Protein AF-A0A875RQ80-F1 (afdb_monomer)

pLDDT: mean 71.23, std 20.68, range [30.17, 95.62]

Foldseek 3Di:
DDDPPPDDDPPPPDPPPDDPLNVLVVVLVVLVVVLVVLVVLLVVLLVLLVVLLVVVQVVVVDPPDRPDPVLDPPDFADDQWDWDCPPATDIDGPADDDDPPVVVVVVVVPDDDDDDDDDDDDDDDDDDDDPPPDDDDDDDDDDPVPPPPPHYHDDSQCSVPPDDDDPSNVSSVVSNVVSVRSVRVSVVSVVVSVVSVVVSVVVVVD

Mean predicted aligned error: 16.93 Å

Sequence (206 aa):
MSIDCGDILPEFVGDITLTDKDKKSIDLLELLDKYHRKYEDICNNIKRTILSIKRADYVSGNINMKFGKDFWDLRPSLASKTISFDEGFKLNNLTPKRLSQKERIEKTSGSHNIAKQDRSDFQGSITNVTNRKRKPTIQDEIHDENKATELFVRDPLKMFSGGFVSSEIREAKKSMDLALREIVELCTERQILLRIVKQLEDRIIA

Solvent-accessible surface area (backbone atoms only — not comparable to full-atom values): 13268 Å² total; per-residue (Å²): 138,82,82,79,90,75,79,78,74,79,79,82,80,65,83,81,74,74,48,76,66,52,52,52,50,49,53,50,51,54,51,48,52,52,49,52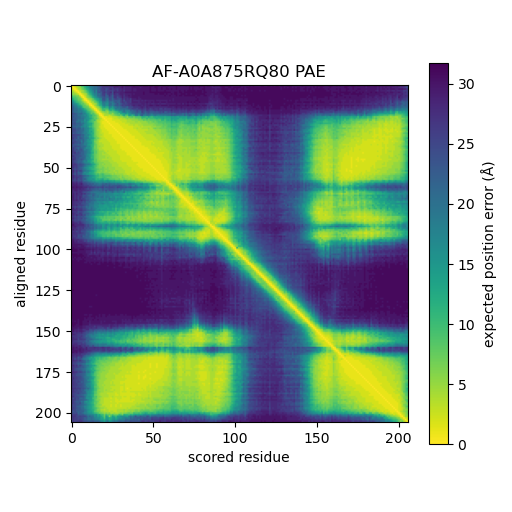,54,52,51,51,52,33,53,50,26,47,51,49,19,53,51,26,45,53,50,39,37,62,72,64,69,41,91,90,61,54,90,49,80,88,58,58,71,83,67,88,55,42,67,41,57,49,75,47,67,91,89,50,65,41,83,43,75,59,40,79,74,79,75,52,76,70,63,55,51,66,71,61,71,78,74,85,86,86,84,90,85,86,87,80,92,82,88,80,80,93,73,95,75,83,84,76,78,78,77,81,78,90,72,87,74,80,79,68,89,79,64,81,74,82,67,50,56,50,57,76,80,60,54,59,71,90,59,86,79,51,71,35,50,54,48,18,50,51,30,41,57,49,25,56,51,49,51,38,51,48,55,47,51,50,55,52,51,54,51,53,52,49,61,53,54,66,64,71,82,108

Secondary structure (DSSP, 8-state):
-------------------HHHHHHHHHHHHHHHHHHHHHHHHHHHHHHHHHHHHHHHHT--TT--SSGGG---S--B-SEEEE-BTB-EEEE-SPP---HHHHHHHHTT-----------------------PPPP-------TTS---PPB--GGGGGTTS---HHHHHHHHHHHHHHHHHHHHHHHHHHHHHHHHHHHTTT--

Structure (mmCIF, N/CA/C/O backbone):
data_AF-A0A875RQ80-F1
#
_entry.id   AF-A0A875RQ80-F1
#
loop_
_atom_site.group_PDB
_atom_site.id
_atom_site.type_symbol
_atom_site.label_atom_id
_atom_site.label_alt_id
_atom_site.label_comp_id
_atom_site.label_asym_id
_atom_site.label_entity_id
_atom_site.label_seq_id
_atom_site.pdbx_PDB_ins_code
_atom_site.Cartn_x
_atom_site.Cartn_y
_atom_site.Cartn_z
_atom_site.occupancy
_atom_site.B_iso_or_equiv
_atom_site.auth_seq_id
_atom_site.auth_comp_id
_atom_site.auth_asym_id
_atom_site.auth_atom_id
_atom_site.pdbx_PDB_model_num
ATOM 1 N N . MET A 1 1 ? 1.496 43.102 64.169 1.00 41.53 1 MET A N 1
ATOM 2 C CA . MET A 1 1 ? 0.456 42.412 63.382 1.00 41.53 1 MET A CA 1
ATOM 3 C C . MET A 1 1 ? 1.180 41.473 62.441 1.00 41.53 1 MET A C 1
ATOM 5 O O . MET A 1 1 ? 1.654 41.915 61.405 1.00 41.53 1 MET A O 1
ATOM 9 N N . SER A 1 2 ? 1.375 40.231 62.875 1.00 42.38 2 SER A N 1
ATOM 10 C CA . SER A 1 2 ? 1.955 39.176 62.046 1.00 42.38 2 SER A CA 1
ATOM 11 C C . SER A 1 2 ? 0.790 38.370 61.501 1.00 42.38 2 SER A C 1
ATOM 13 O O . SER A 1 2 ? -0.017 37.873 62.283 1.00 42.38 2 SER A O 1
ATOM 15 N N . ILE A 1 3 ? 0.653 38.339 60.181 1.00 47.75 3 ILE A N 1
ATOM 16 C CA . ILE A 1 3 ? -0.324 37.490 59.508 1.00 47.75 3 ILE A CA 1
ATOM 17 C C . ILE A 1 3 ? 0.353 36.131 59.367 1.00 47.75 3 ILE A C 1
ATOM 19 O O . ILE A 1 3 ? 1.343 36.004 58.648 1.00 47.75 3 ILE A O 1
ATOM 23 N N . ASP A 1 4 ? -0.145 35.160 60.125 1.00 47.72 4 ASP A N 1
ATOM 24 C CA . ASP A 1 4 ? 0.207 33.753 59.989 1.00 47.72 4 ASP A CA 1
ATOM 25 C C . ASP A 1 4 ? -0.313 33.274 58.626 1.00 47.72 4 ASP A C 1
ATOM 27 O O . ASP A 1 4 ? -1.518 33.124 58.424 1.00 47.72 4 ASP A O 1
ATOM 31 N N . CYS A 1 5 ? 0.588 33.073 57.662 1.00 52.69 5 CYS A N 1
ATOM 32 C CA . CYS A 1 5 ? 0.289 32.366 56.415 1.00 52.69 5 CYS A CA 1
ATOM 33 C C . CYS A 1 5 ? 0.254 30.861 56.708 1.00 52.69 5 CYS A C 1
ATOM 35 O O . CYS A 1 5 ? 1.164 30.120 56.342 1.00 52.69 5 CYS A O 1
ATOM 37 N N . GLY A 1 6 ? -0.777 30.443 57.435 1.00 52.66 6 GLY A N 1
ATOM 38 C CA . GLY A 1 6 ? -1.006 29.070 57.866 1.00 52.66 6 GLY A CA 1
ATOM 39 C C . GLY A 1 6 ? -2.191 28.406 57.172 1.00 52.66 6 GLY A C 1
ATOM 40 O O . GLY A 1 6 ? -2.808 27.548 57.783 1.00 52.66 6 GLY A O 1
ATOM 41 N N . ASP A 1 7 ? -2.523 28.775 55.932 1.00 54.00 7 ASP A N 1
ATOM 42 C CA . ASP A 1 7 ? -3.613 28.134 55.186 1.00 54.00 7 ASP A CA 1
ATOM 43 C C . ASP A 1 7 ? -3.063 27.196 54.109 1.00 54.00 7 ASP A C 1
ATOM 45 O O . ASP A 1 7 ? -2.856 27.525 52.942 1.00 54.00 7 ASP A O 1
ATOM 49 N N . ILE A 1 8 ? -2.773 26.002 54.617 1.00 54.62 8 ILE A N 1
ATOM 50 C CA . ILE A 1 8 ? -2.891 24.673 54.019 1.00 54.62 8 ILE A CA 1
ATOM 51 C C . ILE A 1 8 ? -3.636 24.708 52.671 1.00 54.62 8 ILE A C 1
ATOM 53 O O . ILE A 1 8 ? -4.866 24.737 52.622 1.00 54.62 8 ILE A O 1
ATOM 57 N N . LEU A 1 9 ? -2.896 24.627 51.561 1.00 57.00 9 LEU A N 1
ATOM 58 C CA . LEU A 1 9 ? -3.468 24.062 50.342 1.00 57.00 9 LEU A CA 1
ATOM 59 C C . LEU A 1 9 ? -3.762 22.591 50.655 1.00 57.00 9 LEU A C 1
ATOM 61 O O . LEU A 1 9 ? -2.827 21.877 51.027 1.00 57.00 9 LEU A O 1
ATOM 65 N N . PRO A 1 10 ? -5.010 22.107 50.542 1.00 56.09 10 PRO A N 1
ATOM 66 C CA . PRO A 1 10 ? -5.233 20.677 50.583 1.00 56.09 10 PRO A CA 1
ATOM 67 C C . PRO A 1 10 ? -4.503 20.089 49.376 1.00 56.09 10 PRO A C 1
ATOM 69 O O . PRO A 1 10 ? -4.876 20.344 48.228 1.00 56.09 10 PRO A O 1
ATOM 72 N N . GLU A 1 11 ? -3.430 19.340 49.630 1.00 56.94 11 GLU A N 1
ATOM 73 C CA . GLU A 1 11 ? -2.864 18.435 48.641 1.00 56.94 11 GLU A CA 1
ATOM 74 C C . GLU A 1 11 ? -4.009 17.525 48.203 1.00 56.94 11 GLU A C 1
ATOM 76 O O . GLU A 1 11 ? -4.488 16.681 48.961 1.00 56.94 11 GLU A O 1
ATOM 81 N N . PHE A 1 12 ? -4.518 17.758 46.995 1.00 51.28 12 PHE A N 1
ATOM 82 C CA . PHE A 1 12 ? -5.513 16.899 46.380 1.00 51.28 12 PHE A CA 1
ATOM 83 C C . PHE A 1 12 ? -4.812 15.594 45.990 1.00 51.28 12 PHE A C 1
ATOM 85 O O . PHE A 1 12 ? -4.498 15.353 44.829 1.00 51.28 12 PHE A O 1
ATOM 92 N N . VAL A 1 13 ? -4.530 14.756 46.987 1.00 50.88 13 VAL A N 1
ATOM 93 C CA . VAL A 1 13 ? -4.113 13.362 46.820 1.00 50.88 13 VAL A CA 1
ATOM 94 C C . VAL A 1 13 ? -5.385 12.528 46.685 1.00 50.88 13 VAL A C 1
ATOM 96 O O . VAL A 1 13 ? -5.717 11.685 47.512 1.00 50.88 13 VAL A O 1
ATOM 99 N N . GLY A 1 14 ? -6.178 12.851 45.666 1.00 51.56 14 GLY A N 1
ATOM 100 C CA . GLY A 1 14 ? -7.224 11.960 45.201 1.00 51.56 14 GLY A CA 1
ATOM 101 C C . GLY A 1 14 ? -6.574 10.965 44.257 1.00 51.56 14 GLY A C 1
ATOM 102 O O . GLY A 1 14 ? -6.116 11.368 43.190 1.00 51.56 14 GLY A O 1
ATOM 103 N N . ASP A 1 15 ? -6.531 9.685 44.627 1.00 53.34 15 ASP A N 1
ATOM 104 C CA . ASP A 1 15 ? -6.262 8.617 43.665 1.00 53.34 15 ASP A CA 1
ATOM 105 C C . ASP A 1 15 ? -7.339 8.700 42.577 1.00 53.34 15 ASP A C 1
ATOM 107 O O . ASP A 1 15 ? -8.491 8.299 42.772 1.00 53.34 15 ASP A O 1
ATOM 111 N N . ILE A 1 16 ? -6.981 9.286 41.431 1.00 64.75 16 ILE A N 1
ATOM 112 C CA . ILE A 1 16 ? -7.843 9.352 40.254 1.00 64.75 16 ILE A CA 1
ATOM 113 C C . ILE A 1 16 ? -7.946 7.923 39.727 1.00 64.75 16 ILE A C 1
ATOM 115 O O . ILE A 1 16 ? -7.145 7.464 38.912 1.00 64.75 16 ILE A O 1
ATOM 119 N N . THR A 1 17 ? -8.922 7.180 40.235 1.00 72.94 17 THR A N 1
ATOM 120 C CA . THR A 1 17 ? -9.246 5.859 39.712 1.00 72.94 17 THR A CA 1
ATOM 121 C C . THR A 1 17 ? -9.928 6.055 38.366 1.00 72.94 17 THR A C 1
ATOM 123 O O . THR A 1 17 ? -11.092 6.435 38.285 1.00 72.94 17 THR A O 1
ATOM 126 N N . LEU A 1 18 ? -9.170 5.854 37.283 1.00 74.19 18 LEU A N 1
ATOM 127 C CA . LEU A 1 18 ? -9.722 5.959 35.937 1.00 74.19 18 LEU A CA 1
ATOM 128 C C . LEU A 1 18 ? -10.877 4.976 35.763 1.00 74.19 18 LEU A C 1
ATOM 130 O O . LEU A 1 18 ? -10.707 3.759 35.922 1.00 74.19 18 LEU A O 1
ATOM 134 N N . THR A 1 19 ? -12.019 5.513 35.344 1.00 83.19 19 THR A N 1
ATOM 135 C CA . THR A 1 19 ? -13.166 4.717 34.926 1.00 83.19 19 THR A CA 1
ATOM 136 C C . THR A 1 19 ? -12.771 3.894 33.700 1.00 83.19 19 THR A C 1
ATOM 138 O O . THR A 1 19 ? -11.953 4.315 32.881 1.00 83.19 19 THR A O 1
ATOM 141 N N . ASP A 1 20 ? -13.397 2.738 33.489 1.00 82.69 20 ASP A N 1
ATOM 142 C CA . ASP A 1 20 ? -13.174 1.945 32.271 1.00 82.69 20 ASP A CA 1
ATOM 143 C C . ASP A 1 20 ? -13.466 2.729 30.974 1.00 82.69 20 ASP A C 1
ATOM 145 O O . ASP A 1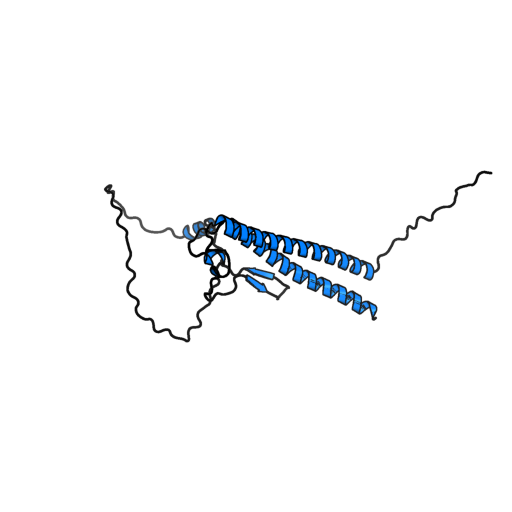 20 ? -12.900 2.421 29.924 1.00 82.69 20 ASP A O 1
ATOM 149 N N . LYS A 1 21 ? -14.326 3.760 31.032 1.00 80.50 21 LYS A N 1
ATOM 150 C CA . LYS A 1 21 ? -14.564 4.696 29.918 1.00 80.50 21 LYS A CA 1
ATOM 151 C C . LYS A 1 21 ? -13.337 5.562 29.633 1.00 80.50 21 LYS A C 1
ATOM 153 O O . LYS A 1 21 ? -12.979 5.732 28.469 1.00 80.50 21 LYS A O 1
ATOM 158 N N . ASP A 1 22 ? -12.677 6.050 30.676 1.00 84.25 22 ASP A N 1
ATOM 159 C CA . ASP A 1 22 ? -11.497 6.904 30.560 1.00 84.25 22 ASP A CA 1
ATOM 160 C C . ASP A 1 22 ? -10.330 6.107 29.970 1.00 84.25 22 ASP A C 1
ATOM 162 O O . ASP A 1 22 ? -9.694 6.561 29.023 1.00 84.25 22 ASP A O 1
ATOM 166 N N . LYS A 1 23 ? -10.135 4.859 30.420 1.00 86.88 23 LYS A N 1
ATOM 167 C CA . LYS A 1 23 ? -9.116 3.947 29.865 1.00 86.88 23 LYS A CA 1
ATOM 168 C C . LYS A 1 23 ? -9.316 3.689 28.372 1.00 86.88 23 LYS A C 1
ATOM 170 O O . LYS A 1 23 ? -8.396 3.879 27.590 1.00 86.88 23 LYS A O 1
ATOM 175 N N . LYS A 1 24 ? -10.539 3.346 27.953 1.00 84.94 24 LYS A N 1
ATOM 176 C CA . LYS A 1 24 ? -10.848 3.127 26.528 1.00 84.94 24 LYS A CA 1
ATOM 177 C C . LYS A 1 24 ? -10.726 4.394 25.686 1.00 84.94 24 LYS A C 1
ATOM 179 O O . LYS A 1 24 ? -10.426 4.306 24.499 1.00 84.94 24 LYS A O 1
ATOM 184 N N . SER A 1 25 ? -10.993 5.554 26.279 1.00 87.75 25 SER A N 1
ATOM 185 C CA . SER A 1 25 ? -10.833 6.842 25.603 1.00 87.75 25 SER A CA 1
ATOM 186 C C . SER A 1 25 ? -9.354 7.169 25.403 1.00 87.75 25 SER A C 1
ATOM 188 O O . SER A 1 25 ? -8.979 7.635 24.332 1.00 87.75 25 SER A O 1
ATOM 190 N N . ILE A 1 26 ? -8.503 6.852 26.384 1.00 89.12 26 ILE A N 1
ATOM 191 C CA . ILE A 1 26 ? -7.045 6.936 26.243 1.00 89.12 26 ILE A CA 1
ATOM 192 C C . ILE A 1 26 ? -6.561 5.966 25.162 1.00 89.12 26 ILE A C 1
ATOM 194 O O . ILE A 1 26 ? -5.907 6.411 24.223 1.00 89.12 26 ILE A O 1
ATOM 198 N N . ASP A 1 27 ? -6.969 4.694 25.212 1.00 88.38 27 ASP A N 1
ATOM 199 C CA . ASP A 1 27 ? -6.607 3.693 24.195 1.00 88.38 27 ASP A CA 1
ATOM 200 C C . ASP A 1 27 ? -7.015 4.146 22.782 1.00 88.38 27 ASP A C 1
ATOM 202 O O . ASP A 1 27 ? -6.282 3.954 21.810 1.00 88.38 27 ASP A O 1
ATOM 206 N N . LEU A 1 28 ? -8.193 4.770 22.653 1.00 91.19 28 LEU A N 1
ATOM 207 C CA . LEU A 1 28 ? -8.679 5.331 21.395 1.00 91.19 28 LEU A CA 1
ATOM 208 C C . LEU A 1 28 ? -7.775 6.464 20.895 1.00 91.19 28 LEU A C 1
ATOM 210 O O . LEU A 1 28 ? -7.425 6.480 19.715 1.00 91.19 28 LEU A O 1
ATOM 214 N N . LEU A 1 29 ? -7.413 7.404 21.771 1.00 92.56 29 LEU A N 1
ATOM 215 C CA . LEU A 1 29 ? -6.561 8.545 21.430 1.00 92.56 29 LEU A CA 1
ATOM 216 C C . LEU A 1 29 ? -5.147 8.097 21.045 1.00 92.56 29 LEU A C 1
ATOM 218 O O . LEU A 1 29 ? -4.610 8.567 20.042 1.00 92.56 29 LEU A O 1
ATOM 222 N N . GLU A 1 30 ? -4.569 7.150 21.783 1.00 92.75 30 GLU A N 1
ATOM 223 C CA . GLU A 1 30 ? -3.261 6.570 21.467 1.00 92.75 30 GLU A CA 1
ATOM 224 C C . GLU A 1 30 ? -3.276 5.846 20.117 1.00 92.75 30 GLU A C 1
ATOM 226 O O . GLU A 1 30 ? -2.375 6.020 19.288 1.00 92.75 30 GLU A O 1
ATOM 231 N N . LEU A 1 31 ? -4.324 5.058 19.857 1.00 91.88 31 LEU A N 1
ATOM 232 C CA . LEU A 1 31 ? -4.473 4.350 18.591 1.00 91.88 31 LEU A CA 1
ATOM 233 C C . LEU A 1 31 ? -4.702 5.320 17.420 1.00 91.88 31 LEU A C 1
ATOM 235 O O . LEU A 1 31 ? -4.224 5.057 16.315 1.00 91.88 31 LEU A O 1
ATOM 239 N N . LEU A 1 32 ? -5.383 6.445 17.650 1.00 94.12 32 LEU A N 1
ATOM 240 C CA . LEU A 1 32 ? -5.600 7.492 16.650 1.00 94.12 32 LEU A CA 1
ATOM 241 C C . LEU A 1 32 ? -4.300 8.228 16.296 1.00 94.12 32 LEU A C 1
ATOM 243 O O . LEU A 1 32 ? -4.020 8.431 15.114 1.00 94.12 32 LEU A O 1
ATOM 247 N N . ASP A 1 33 ? -3.482 8.582 17.290 1.00 94.12 33 A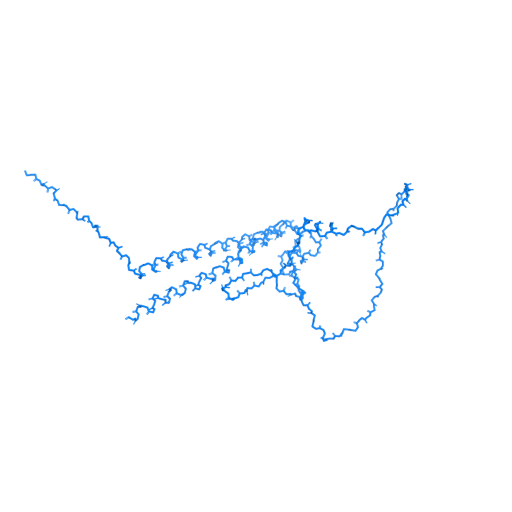SP A N 1
ATOM 248 C CA . ASP A 1 33 ? -2.164 9.184 17.050 1.00 94.12 33 ASP A CA 1
ATOM 249 C C . ASP A 1 33 ? -1.270 8.220 16.255 1.00 94.12 33 ASP A C 1
ATOM 251 O O . ASP A 1 33 ? -0.712 8.572 15.212 1.00 94.12 33 ASP A O 1
ATOM 255 N N . LYS A 1 34 ? -1.223 6.947 16.666 1.00 92.44 34 LYS A N 1
ATOM 256 C CA . LYS A 1 34 ? -0.491 5.904 15.935 1.00 92.44 34 LYS A CA 1
ATOM 257 C C . LYS A 1 34 ? -0.973 5.762 14.486 1.00 92.44 34 LYS A C 1
ATOM 259 O O . LYS A 1 34 ? -0.147 5.665 13.576 1.00 92.44 34 LYS A O 1
ATOM 264 N N . TYR A 1 35 ? -2.288 5.781 14.269 1.00 94.06 35 TYR A N 1
ATOM 265 C CA . TYR A 1 35 ? -2.898 5.724 12.942 1.00 94.06 35 TYR A CA 1
ATOM 266 C C . TYR A 1 35 ? -2.460 6.908 12.068 1.00 94.06 35 TYR A C 1
ATOM 268 O O . TYR A 1 35 ? -2.078 6.717 10.911 1.00 94.06 35 TYR A O 1
ATOM 276 N N . HIS A 1 36 ? -2.463 8.127 12.614 1.00 94.12 36 HIS A N 1
ATOM 277 C CA . HIS A 1 36 ? -2.034 9.318 11.884 1.00 94.12 36 HIS A CA 1
ATOM 278 C C . HIS A 1 36 ? -0.550 9.282 11.524 1.00 94.12 36 HIS A C 1
ATOM 280 O O . HIS A 1 36 ? -0.212 9.515 10.363 1.00 94.12 36 HIS A O 1
ATOM 286 N N . ARG A 1 37 ? 0.323 8.894 12.459 1.00 94.19 37 ARG A N 1
ATOM 287 C CA . ARG A 1 37 ? 1.761 8.737 12.180 1.00 94.19 37 ARG A CA 1
ATOM 288 C C . ARG A 1 37 ? 2.015 7.723 11.065 1.00 94.19 37 ARG A C 1
ATOM 290 O O . ARG A 1 37 ? 2.744 8.010 10.120 1.00 94.19 37 ARG A O 1
ATOM 297 N N . LYS A 1 38 ? 1.337 6.569 11.105 1.00 93.62 38 LYS A N 1
ATOM 298 C CA . LYS A 1 38 ? 1.431 5.568 10.030 1.00 93.62 38 LYS A CA 1
ATOM 299 C C . LYS A 1 38 ? 0.935 6.096 8.687 1.00 93.62 38 LYS A C 1
ATOM 301 O O . LYS A 1 38 ? 1.531 5.803 7.653 1.00 93.62 38 LYS A O 1
ATOM 306 N N . TYR A 1 39 ? -0.150 6.865 8.680 1.00 95.06 39 TYR A N 1
ATOM 307 C CA . TYR A 1 39 ? -0.654 7.486 7.459 1.00 95.06 39 TYR A CA 1
ATOM 308 C C . TYR A 1 39 ? 0.365 8.458 6.842 1.00 95.06 39 TYR A C 1
ATOM 310 O O . TYR A 1 39 ? 0.564 8.459 5.622 1.00 95.06 39 TYR A O 1
ATOM 318 N N . GLU A 1 40 ? 1.048 9.252 7.667 1.00 95.31 40 GLU A N 1
ATOM 319 C CA . GLU A 1 40 ? 2.126 10.131 7.210 1.00 95.31 40 GLU A CA 1
ATOM 320 C C . GLU A 1 40 ? 3.309 9.341 6.638 1.00 95.31 40 GLU A C 1
ATOM 322 O O . GLU A 1 40 ? 3.805 9.677 5.556 1.00 95.31 40 GLU A O 1
ATOM 327 N N . ASP A 1 41 ? 3.716 8.256 7.299 1.00 94.06 41 ASP A N 1
ATOM 328 C CA . ASP A 1 41 ? 4.785 7.371 6.825 1.00 94.06 41 ASP A CA 1
ATOM 329 C C . ASP A 1 41 ? 4.457 6.745 5.463 1.00 94.06 41 ASP A C 1
ATOM 331 O O . ASP A 1 41 ? 5.281 6.799 4.540 1.00 94.06 41 ASP A O 1
ATOM 335 N N . ILE A 1 42 ? 3.221 6.268 5.279 1.00 95.38 42 ILE A N 1
ATOM 336 C CA . ILE A 1 42 ? 2.720 5.774 3.989 1.00 95.38 42 ILE A CA 1
ATOM 337 C C . ILE A 1 42 ? 2.843 6.863 2.923 1.00 95.38 42 ILE A C 1
ATOM 339 O O . ILE A 1 42 ? 3.379 6.623 1.836 1.00 95.38 42 ILE A O 1
ATOM 343 N N . CYS A 1 43 ? 2.385 8.081 3.224 1.00 95.62 43 CYS A N 1
ATOM 344 C CA . CYS A 1 43 ? 2.466 9.203 2.293 1.00 95.62 43 CYS A CA 1
ATOM 345 C C . CYS A 1 43 ? 3.920 9.521 1.918 1.00 95.62 43 CYS A C 1
ATOM 347 O O . CYS A 1 43 ? 4.222 9.770 0.747 1.00 95.62 43 CYS A O 1
ATOM 349 N N . ASN A 1 44 ? 4.838 9.476 2.883 1.00 95.00 44 ASN A N 1
ATOM 350 C CA . ASN A 1 44 ? 6.265 9.688 2.657 1.00 95.00 44 ASN A CA 1
ATOM 351 C C . ASN A 1 44 ? 6.876 8.582 1.785 1.00 95.00 44 ASN A C 1
ATOM 353 O O . ASN A 1 44 ? 7.642 8.876 0.863 1.00 95.00 44 ASN A O 1
ATOM 357 N N . ASN A 1 45 ? 6.499 7.323 2.003 1.00 94.38 45 ASN A N 1
ATOM 358 C CA . ASN A 1 45 ? 6.953 6.189 1.199 1.00 94.38 45 ASN A CA 1
ATOM 359 C C . ASN A 1 45 ? 6.415 6.238 -0.243 1.00 94.38 45 ASN A C 1
ATOM 361 O O . ASN A 1 45 ? 7.160 5.963 -1.192 1.00 94.38 45 ASN A O 1
ATOM 365 N N . ILE A 1 46 ? 5.171 6.682 -0.443 1.00 95.62 46 ILE A N 1
ATOM 366 C CA . ILE A 1 46 ? 4.604 6.928 -1.779 1.00 95.62 46 ILE A CA 1
ATOM 367 C C . ILE A 1 46 ? 5.337 8.084 -2.474 1.00 95.62 46 ILE A C 1
ATOM 369 O O . ILE A 1 46 ? 5.750 7.945 -3.626 1.00 95.62 46 ILE A O 1
ATOM 373 N N . LYS A 1 47 ? 5.580 9.205 -1.780 1.00 95.38 47 LYS A N 1
ATOM 374 C CA . LYS A 1 47 ? 6.356 10.334 -2.329 1.00 95.38 47 LYS A CA 1
ATOM 375 C C . LYS A 1 47 ? 7.763 9.905 -2.748 1.00 95.38 47 LYS A C 1
ATOM 377 O O . LYS A 1 47 ? 8.195 10.245 -3.848 1.00 95.38 47 LYS A O 1
ATOM 382 N N . ARG A 1 48 ? 8.459 9.121 -1.914 1.00 93.81 48 ARG A N 1
ATOM 383 C CA . ARG A 1 48 ? 9.775 8.538 -2.243 1.00 93.81 48 ARG A CA 1
ATOM 384 C C . ARG A 1 48 ? 9.705 7.671 -3.494 1.00 93.81 48 ARG A C 1
ATOM 386 O O . ARG A 1 48 ? 10.528 7.838 -4.384 1.00 93.81 48 ARG A O 1
ATOM 393 N N . THR A 1 49 ? 8.688 6.817 -3.597 1.00 93.38 49 THR A N 1
ATOM 394 C CA . THR A 1 49 ? 8.456 5.974 -4.779 1.00 93.38 49 THR A CA 1
ATOM 395 C C . THR A 1 49 ? 8.340 6.816 -6.048 1.00 93.38 49 THR A C 1
ATOM 397 O O . THR A 1 49 ? 9.044 6.564 -7.025 1.00 93.38 49 THR A O 1
ATOM 400 N N . ILE A 1 50 ? 7.493 7.848 -6.026 1.00 92.62 50 ILE A N 1
ATOM 401 C CA . ILE A 1 50 ? 7.297 8.751 -7.167 1.00 92.62 50 ILE A CA 1
ATOM 402 C C . ILE A 1 50 ? 8.609 9.455 -7.522 1.00 92.62 50 ILE A C 1
ATOM 404 O O . ILE A 1 50 ? 8.975 9.518 -8.695 1.00 92.62 50 ILE A O 1
ATOM 408 N N . LEU A 1 51 ? 9.340 9.952 -6.523 1.00 94.00 51 LEU A N 1
ATOM 409 C CA . LEU A 1 51 ? 10.609 10.638 -6.738 1.00 94.00 51 LEU A CA 1
ATOM 410 C C . LEU A 1 51 ? 11.660 9.715 -7.367 1.00 94.00 51 LEU A C 1
ATOM 412 O O . LEU A 1 51 ? 12.338 10.129 -8.305 1.00 94.00 51 LEU A O 1
ATOM 416 N N . SER A 1 52 ? 11.774 8.469 -6.905 1.00 92.75 52 SER A N 1
ATOM 417 C CA . SER A 1 52 ? 12.697 7.491 -7.487 1.00 92.75 52 SER A CA 1
ATOM 418 C C . SER A 1 52 ? 12.309 7.134 -8.928 1.00 92.75 52 SER A C 1
ATOM 420 O O . SER A 1 52 ? 13.186 7.068 -9.784 1.00 92.75 52 SER A O 1
ATOM 422 N N . ILE A 1 53 ? 11.014 7.026 -9.257 1.00 89.75 53 ILE A N 1
ATOM 423 C CA . ILE A 1 53 ? 10.568 6.860 -10.656 1.00 89.75 53 ILE A CA 1
ATOM 424 C C . ILE A 1 53 ? 10.985 8.068 -11.510 1.00 89.75 53 ILE A C 1
ATOM 426 O O . ILE A 1 53 ? 11.541 7.896 -12.590 1.00 89.75 53 ILE A O 1
ATOM 430 N N . LYS A 1 54 ? 10.794 9.297 -11.014 1.00 89.50 54 LYS A N 1
ATOM 431 C CA . LYS A 1 54 ? 11.203 10.517 -11.733 1.00 89.50 54 LYS A CA 1
ATOM 432 C C . LYS A 1 54 ? 12.713 10.623 -11.925 1.00 89.50 54 LYS A C 1
ATOM 434 O O . LYS A 1 54 ? 13.167 11.085 -12.968 1.00 89.50 54 LYS A O 1
ATOM 439 N N . ARG A 1 55 ? 13.500 10.186 -10.941 1.00 89.50 55 ARG A N 1
ATOM 440 C CA . ARG A 1 55 ? 14.959 10.088 -11.082 1.00 89.50 55 ARG A CA 1
ATOM 441 C C . ARG A 1 55 ? 15.340 9.057 -12.137 1.00 89.50 55 ARG A C 1
ATOM 443 O O . ARG A 1 55 ? 16.223 9.336 -12.937 1.00 89.50 55 ARG A O 1
ATOM 450 N N . ALA A 1 56 ? 14.650 7.918 -12.182 1.00 87.25 56 ALA A N 1
ATOM 451 C CA . ALA A 1 56 ? 14.865 6.915 -13.217 1.00 87.25 56 ALA A CA 1
ATOM 452 C C . ALA A 1 56 ? 14.587 7.478 -14.622 1.00 87.25 56 ALA A C 1
ATOM 454 O O . ALA A 1 56 ? 15.404 7.282 -15.520 1.00 87.25 56 ALA A O 1
ATOM 455 N N . ASP A 1 57 ? 13.494 8.234 -14.796 1.00 85.88 57 ASP A N 1
ATOM 456 C CA . ASP A 1 57 ? 13.178 8.927 -16.057 1.00 85.88 57 ASP A CA 1
ATOM 457 C C . ASP A 1 57 ? 14.302 9.885 -16.476 1.00 85.88 57 ASP A C 1
ATOM 459 O O . ASP A 1 57 ? 14.702 9.915 -17.638 1.00 85.88 57 ASP A O 1
ATOM 463 N N . TYR A 1 58 ? 14.822 10.663 -15.523 1.00 85.94 58 TYR A N 1
ATOM 464 C CA . TYR A 1 58 ? 15.892 11.626 -15.775 1.00 85.94 58 TYR A CA 1
ATOM 465 C C . TYR A 1 58 ? 17.207 10.941 -16.170 1.00 85.94 58 TYR A C 1
ATOM 467 O O . TYR A 1 58 ? 17.835 11.318 -17.157 1.00 85.94 58 TYR A O 1
ATOM 475 N N . VAL A 1 59 ? 17.609 9.906 -15.425 1.00 82.19 59 VAL A N 1
ATOM 476 C CA . VAL A 1 59 ? 18.862 9.168 -15.656 1.00 82.19 59 VAL A CA 1
ATOM 477 C C . VAL A 1 59 ? 18.811 8.357 -16.949 1.00 82.19 59 VAL A C 1
ATOM 479 O O . VAL A 1 59 ? 19.833 8.211 -17.616 1.00 82.19 59 VAL A O 1
ATOM 482 N N . SER A 1 60 ? 17.637 7.855 -17.343 1.00 76.12 60 SER A N 1
ATOM 483 C CA . SER A 1 60 ? 17.495 7.069 -18.571 1.00 76.12 60 SER A CA 1
ATOM 484 C C . SER A 1 60 ? 17.812 7.868 -19.842 1.00 76.12 60 SER A C 1
ATOM 486 O O . SER A 1 60 ? 18.009 7.248 -20.887 1.00 76.12 60 SER A O 1
ATOM 488 N N . GLY A 1 61 ? 17.827 9.209 -19.790 1.00 68.00 61 GLY A N 1
ATOM 489 C CA . GLY A 1 61 ? 18.245 10.097 -20.887 1.00 68.00 61 GLY A CA 1
ATOM 490 C C . GLY A 1 61 ? 17.389 10.037 -22.160 1.00 68.00 61 GLY A C 1
ATOM 491 O O . GLY A 1 61 ? 17.603 10.813 -23.088 1.00 68.00 61 GLY A O 1
ATOM 492 N N . ASN A 1 62 ? 16.408 9.137 -22.222 1.00 68.38 62 ASN A N 1
ATOM 493 C CA . ASN A 1 62 ? 15.582 8.900 -23.391 1.00 68.38 62 ASN A CA 1
ATOM 494 C C . ASN A 1 62 ? 14.268 9.675 -23.253 1.00 68.38 62 ASN A C 1
ATOM 496 O O . ASN A 1 62 ? 13.326 9.223 -22.605 1.00 68.38 62 ASN A O 1
ATOM 500 N N . ILE A 1 63 ? 14.205 10.852 -23.880 1.00 64.25 63 ILE A N 1
ATOM 501 C CA . ILE A 1 63 ? 13.034 11.751 -23.857 1.00 64.25 63 ILE A CA 1
ATOM 502 C C . ILE A 1 63 ? 11.745 11.039 -24.305 1.00 64.25 63 ILE A C 1
ATOM 504 O O . ILE A 1 63 ? 10.664 11.376 -23.817 1.00 64.25 63 ILE A O 1
ATOM 508 N N . ASN A 1 64 ? 11.873 10.028 -25.171 1.00 63.53 64 ASN A N 1
ATOM 509 C CA . ASN A 1 64 ? 10.758 9.277 -25.745 1.00 63.53 64 ASN A CA 1
ATOM 510 C C . ASN A 1 64 ? 10.385 8.010 -24.956 1.00 63.53 64 ASN A C 1
ATOM 512 O O . ASN A 1 64 ? 9.406 7.360 -25.305 1.00 63.53 64 ASN A O 1
ATOM 516 N N . MET A 1 65 ? 11.138 7.633 -23.916 1.00 65.88 65 MET A N 1
ATOM 517 C CA . MET A 1 65 ? 10.857 6.442 -23.104 1.00 65.88 65 MET A CA 1
ATOM 518 C C . MET A 1 65 ? 10.840 6.808 -21.621 1.00 65.88 65 MET A C 1
ATOM 520 O O . MET A 1 65 ? 11.827 6.632 -20.911 1.00 65.88 65 MET A O 1
ATOM 524 N N . LYS A 1 66 ? 9.695 7.310 -21.154 1.00 74.31 66 LYS A N 1
ATOM 525 C CA . LYS A 1 66 ? 9.446 7.556 -19.728 1.00 74.31 66 LYS A CA 1
ATOM 526 C C . LYS A 1 66 ? 8.806 6.330 -19.093 1.00 74.31 66 LYS A C 1
ATOM 528 O O . LYS A 1 66 ? 7.916 5.718 -19.683 1.00 74.31 66 LYS A O 1
ATOM 533 N N . PHE A 1 67 ? 9.223 5.989 -17.881 1.00 76.31 67 PHE A N 1
ATOM 534 C CA . PHE A 1 67 ? 8.584 4.973 -17.061 1.00 76.31 67 PHE A CA 1
ATOM 535 C C . PHE A 1 67 ? 7.121 5.369 -16.826 1.00 76.31 67 PHE A C 1
ATOM 537 O O . PHE A 1 67 ? 6.803 6.351 -16.156 1.00 76.31 67 PHE A O 1
ATOM 544 N N . GLY A 1 68 ? 6.206 4.614 -17.429 1.00 73.62 68 GLY A N 1
ATOM 545 C CA . GLY A 1 68 ? 4.796 4.976 -17.484 1.00 73.62 68 GLY A CA 1
ATOM 546 C C . GLY A 1 68 ? 3.979 3.964 -18.271 1.00 73.62 68 GLY A C 1
ATOM 547 O O . GLY A 1 68 ? 4.342 2.790 -18.344 1.00 73.62 68 GLY A O 1
ATOM 548 N N . LYS A 1 69 ? 2.875 4.430 -18.861 1.00 73.19 69 LYS A N 1
ATOM 549 C CA . LYS A 1 69 ? 1.928 3.601 -19.621 1.00 73.19 69 LYS A CA 1
ATOM 550 C C . LYS A 1 69 ? 2.607 2.766 -20.713 1.00 73.19 69 LYS A C 1
ATOM 552 O O . LYS A 1 69 ? 2.220 1.624 -20.930 1.00 73.19 69 LYS A O 1
ATOM 557 N N . ASP A 1 70 ? 3.658 3.303 -21.323 1.00 72.00 70 ASP A N 1
ATOM 558 C CA . ASP A 1 70 ? 4.387 2.656 -22.418 1.00 72.00 70 ASP A CA 1
ATOM 559 C C . ASP A 1 70 ? 5.195 1.424 -21.966 1.00 72.00 70 ASP A C 1
ATOM 561 O O . ASP A 1 70 ? 5.555 0.582 -22.784 1.00 72.00 70 ASP A O 1
ATOM 565 N N . PHE A 1 71 ? 5.443 1.278 -20.659 1.00 74.62 71 PHE A N 1
ATOM 566 C CA . PHE A 1 71 ? 6.125 0.124 -20.057 1.00 74.62 71 PHE A CA 1
ATOM 567 C C . PHE A 1 71 ? 5.166 -0.873 -19.396 1.00 74.62 71 PHE A C 1
ATOM 569 O O . PHE A 1 71 ? 5.609 -1.822 -18.740 1.00 74.62 71 PHE A O 1
ATOM 576 N N . TRP A 1 72 ? 3.854 -0.666 -19.520 1.00 77.94 72 TRP A N 1
ATOM 577 C CA . TRP A 1 72 ? 2.885 -1.607 -18.977 1.00 77.94 72 TRP A CA 1
ATOM 578 C C . TRP A 1 72 ? 2.903 -2.900 -19.794 1.00 77.94 72 TRP A C 1
ATOM 580 O O . TRP A 1 72 ? 2.667 -2.920 -20.998 1.00 77.94 72 TRP A O 1
ATOM 590 N N . ASP A 1 73 ? 3.174 -4.006 -19.113 1.00 77.50 73 ASP A N 1
ATOM 591 C CA . ASP A 1 73 ? 3.010 -5.348 -19.648 1.00 77.50 73 ASP A CA 1
ATOM 592 C C . ASP A 1 73 ? 1.515 -5.653 -19.680 1.00 77.50 73 ASP A C 1
ATOM 594 O O . ASP A 1 73 ? 0.914 -5.986 -18.662 1.00 77.50 73 ASP A O 1
ATOM 598 N N . LEU A 1 74 ? 0.919 -5.491 -20.859 1.00 81.62 74 LEU A N 1
ATOM 599 C CA . LEU A 1 74 ? -0.499 -5.753 -21.103 1.00 81.62 74 LEU A CA 1
ATOM 600 C C . LEU A 1 74 ? -0.802 -7.247 -21.290 1.00 81.62 74 LEU A C 1
ATOM 602 O O . LEU A 1 74 ? -1.949 -7.618 -21.535 1.00 81.62 74 LEU A O 1
ATOM 606 N N . ARG A 1 75 ? 0.208 -8.123 -21.211 1.00 82.50 75 ARG A N 1
ATOM 607 C CA . ARG A 1 75 ? -0.008 -9.566 -21.339 1.00 82.50 75 ARG A CA 1
ATOM 608 C C . ARG A 1 75 ? -0.793 -10.081 -20.120 1.00 82.50 75 ARG A C 1
ATOM 610 O O . ARG A 1 75 ? -0.483 -9.679 -18.995 1.00 82.50 75 ARG A O 1
ATOM 617 N N . PRO A 1 76 ? -1.738 -11.021 -20.307 1.00 82.69 76 PRO A N 1
ATOM 618 C CA . PRO A 1 76 ? -2.489 -11.609 -19.203 1.00 82.69 76 PRO A CA 1
ATOM 619 C C . PRO A 1 76 ? -1.542 -12.217 -18.164 1.00 82.69 76 PRO A C 1
ATOM 621 O O . PRO A 1 76 ? -0.645 -12.998 -18.499 1.00 82.69 76 PRO A O 1
ATOM 624 N N . SER A 1 77 ? -1.712 -11.838 -16.901 1.00 84.38 77 SER A N 1
ATOM 625 C CA . SER A 1 77 ? -0.939 -12.381 -15.785 1.00 84.38 77 SER A CA 1
ATOM 626 C C . SER A 1 77 ? -1.744 -12.327 -14.494 1.00 84.38 77 SER A C 1
ATOM 628 O O . SER A 1 77 ? -2.635 -11.492 -14.339 1.00 84.38 77 SER A O 1
ATOM 630 N N . LEU A 1 78 ? -1.436 -13.235 -13.568 1.00 86.62 78 LEU A N 1
ATOM 631 C CA . LEU A 1 78 ? -1.997 -13.179 -12.221 1.00 86.62 78 LEU A CA 1
ATOM 632 C C . LEU A 1 78 ? -1.358 -12.040 -11.425 1.00 86.62 78 LEU A C 1
ATOM 634 O O . LEU A 1 78 ? -0.200 -11.671 -11.649 1.00 86.62 78 LEU A O 1
ATOM 638 N N . ALA A 1 79 ? -2.105 -11.523 -10.449 1.00 86.12 79 ALA A N 1
ATOM 639 C CA . ALA A 1 79 ? -1.616 -10.500 -9.539 1.00 86.12 79 ALA A CA 1
ATOM 640 C C . ALA A 1 79 ? -0.316 -10.949 -8.846 1.00 86.12 79 ALA A C 1
ATOM 642 O O . ALA A 1 79 ? -0.192 -12.071 -8.359 1.00 86.12 79 ALA A O 1
ATOM 643 N N . SER A 1 80 ? 0.663 -10.048 -8.774 1.00 86.12 80 SER A N 1
ATOM 644 C CA . SER A 1 80 ? 1.940 -10.302 -8.091 1.00 86.12 80 SER A CA 1
ATOM 645 C C . SER A 1 80 ? 1.818 -10.268 -6.563 1.00 86.12 80 SER A C 1
ATOM 647 O O . SER A 1 80 ? 2.658 -10.836 -5.857 1.00 86.12 80 SER A O 1
ATOM 649 N N . LYS A 1 81 ? 0.769 -9.612 -6.056 1.00 89.25 81 LYS A N 1
ATOM 650 C CA . LYS A 1 81 ? 0.435 -9.482 -4.639 1.00 89.25 81 LYS A CA 1
ATOM 651 C C . LYS A 1 81 ? -1.066 -9.631 -4.443 1.00 89.25 81 LYS A C 1
ATOM 653 O O . LYS A 1 81 ? -1.836 -9.110 -5.245 1.00 89.25 81 LYS A O 1
ATOM 658 N N . THR A 1 82 ? -1.467 -10.285 -3.364 1.00 90.19 82 THR A N 1
ATOM 659 C CA . THR A 1 82 ? -2.870 -10.444 -2.964 1.00 90.19 82 THR A CA 1
ATOM 660 C C . THR A 1 82 ? -3.031 -10.174 -1.476 1.00 90.19 82 THR A C 1
ATOM 662 O O . THR A 1 82 ? -2.053 -10.179 -0.728 1.00 90.19 82 THR A O 1
ATOM 665 N N . ILE A 1 83 ? -4.262 -9.906 -1.045 1.00 88.81 83 ILE A N 1
ATOM 666 C CA . ILE A 1 83 ? -4.604 -9.719 0.366 1.00 88.81 83 ILE A CA 1
ATOM 667 C C . ILE A 1 83 ? -5.517 -10.872 0.776 1.00 88.81 83 ILE A C 1
ATOM 669 O O . ILE A 1 83 ? -6.518 -11.122 0.107 1.00 88.81 83 ILE A O 1
ATOM 673 N N . SER A 1 84 ? -5.159 -11.586 1.842 1.00 87.75 84 SER A N 1
ATOM 674 C CA . SER A 1 84 ? -6.031 -12.582 2.479 1.00 87.75 84 SER A CA 1
ATOM 675 C C . SER A 1 84 ? -6.778 -11.964 3.658 1.00 87.75 84 SER A C 1
ATOM 677 O O . SER A 1 84 ? -6.245 -11.059 4.305 1.00 87.75 84 SER A O 1
ATOM 679 N N . PHE A 1 85 ? -7.981 -12.474 3.936 1.00 83.56 85 PHE A N 1
ATOM 680 C CA . PHE A 1 85 ? -8.901 -11.932 4.944 1.00 83.56 85 PHE A CA 1
ATOM 681 C C . PHE A 1 85 ? -9.119 -12.847 6.162 1.00 83.56 85 PHE A C 1
ATOM 683 O O . PHE A 1 85 ? -9.755 -12.410 7.116 1.00 83.56 85 PHE A O 1
ATOM 690 N N . ASP A 1 86 ? -8.596 -14.077 6.153 1.00 74.38 86 ASP A N 1
ATOM 691 C CA . ASP A 1 86 ? -8.979 -15.133 7.107 1.00 74.38 86 ASP A CA 1
ATOM 692 C C . ASP A 1 86 ? -8.769 -14.755 8.586 1.00 74.38 86 ASP A C 1
ATOM 694 O O . ASP A 1 86 ? -9.651 -14.960 9.412 1.00 74.38 86 ASP A O 1
ATOM 698 N N . GLU A 1 87 ? -7.630 -14.143 8.922 1.00 70.50 87 GLU A N 1
ATOM 699 C CA . GLU A 1 87 ? -7.268 -13.730 10.292 1.00 70.50 87 GLU A CA 1
ATOM 700 C C . GLU A 1 87 ? -6.913 -12.234 10.349 1.00 70.50 87 GLU A C 1
ATOM 702 O O . GLU A 1 87 ? -5.965 -11.815 11.017 1.00 70.50 87 GLU A O 1
ATOM 707 N N . GLY A 1 88 ? -7.626 -11.423 9.568 1.00 72.81 88 GLY A N 1
ATOM 708 C CA . GLY A 1 88 ? -7.272 -10.028 9.311 1.00 72.81 88 GLY A CA 1
ATOM 709 C C . GLY A 1 88 ? -6.490 -9.854 8.012 1.00 72.81 88 GLY A C 1
ATOM 710 O O . GLY A 1 88 ? -6.200 -10.815 7.296 1.00 72.81 88 GLY A O 1
ATOM 711 N N . PHE A 1 89 ? -6.182 -8.603 7.675 1.00 82.19 89 PHE A N 1
ATOM 712 C CA . PHE A 1 89 ? -5.552 -8.295 6.398 1.00 82.19 89 PHE A CA 1
ATOM 713 C C . PHE A 1 89 ? -4.078 -8.718 6.414 1.00 82.19 89 PHE A C 1
ATOM 715 O O . PHE A 1 89 ? -3.272 -8.175 7.168 1.00 82.19 89 PHE A O 1
ATOM 722 N N . LYS A 1 90 ? -3.707 -9.667 5.549 1.00 85.81 90 LYS A N 1
ATOM 723 C CA . LYS A 1 90 ? -2.305 -10.075 5.345 1.00 85.81 90 LYS A CA 1
ATOM 724 C C . LYS A 1 90 ? -1.917 -9.915 3.878 1.00 85.81 90 LYS A C 1
ATOM 726 O O . LYS A 1 90 ? -2.645 -10.348 2.986 1.00 85.81 90 LYS A O 1
ATOM 731 N N . LEU A 1 91 ? -0.766 -9.285 3.629 1.00 87.00 91 LEU A N 1
ATOM 732 C CA . LEU A 1 91 ? -0.227 -9.074 2.284 1.00 87.00 91 LEU A CA 1
ATOM 733 C C . LEU A 1 91 ? 0.599 -10.287 1.836 1.00 87.00 91 LEU A C 1
ATOM 735 O O . LEU A 1 91 ? 1.700 -10.521 2.338 1.00 87.00 91 LEU A O 1
ATOM 739 N N . ASN A 1 92 ? 0.107 -11.006 0.833 1.00 85.00 92 ASN A N 1
ATOM 740 C CA . ASN A 1 92 ? 0.755 -12.181 0.265 1.00 85.00 92 ASN A CA 1
ATOM 741 C C . ASN A 1 92 ? 1.501 -11.809 -1.020 1.00 85.00 92 ASN A C 1
ATOM 743 O O . ASN A 1 92 ? 0.935 -11.232 -1.946 1.00 85.00 92 ASN A O 1
ATOM 747 N N . ASN A 1 93 ? 2.791 -12.148 -1.090 1.00 85.06 93 ASN A N 1
ATOM 748 C CA . ASN A 1 93 ? 3.592 -11.986 -2.305 1.00 85.06 93 ASN A CA 1
ATOM 749 C C . ASN A 1 93 ? 3.551 -13.286 -3.110 1.00 85.06 93 ASN A C 1
ATOM 751 O O . ASN A 1 93 ? 4.117 -14.287 -2.677 1.00 85.06 93 ASN A O 1
ATOM 755 N N . LEU A 1 94 ? 2.928 -13.253 -4.288 1.00 82.19 94 LEU A N 1
ATOM 756 C CA . LEU A 1 94 ? 2.782 -14.417 -5.167 1.00 82.19 94 LEU A CA 1
ATOM 757 C C . LEU A 1 94 ? 3.944 -14.564 -6.158 1.00 82.19 94 LEU A C 1
ATOM 759 O O . LEU A 1 94 ? 4.085 -15.593 -6.815 1.00 82.19 94 LEU A O 1
ATOM 763 N N . THR A 1 95 ? 4.798 -13.545 -6.286 1.00 77.81 95 THR A N 1
ATOM 764 C CA . THR A 1 95 ? 5.969 -13.615 -7.168 1.00 77.81 95 THR A CA 1
ATOM 765 C C . THR A 1 95 ? 6.955 -14.685 -6.700 1.00 77.81 95 THR A C 1
ATOM 767 O O . THR A 1 95 ? 7.391 -14.627 -5.544 1.00 77.81 95 THR A O 1
ATOM 770 N N . PRO A 1 96 ? 7.390 -15.602 -7.585 1.00 65.94 96 PRO A N 1
ATOM 771 C CA . PRO A 1 96 ? 8.364 -16.623 -7.228 1.00 65.94 96 PRO A CA 1
ATOM 772 C C . PRO A 1 96 ? 9.678 -15.952 -6.820 1.00 65.94 96 PRO A C 1
ATOM 774 O O . PRO A 1 96 ? 10.318 -15.262 -7.622 1.00 65.94 96 PRO A O 1
ATOM 777 N N . LYS A 1 97 ? 10.088 -16.143 -5.560 1.00 64.56 97 LYS A N 1
ATOM 778 C CA . LYS A 1 97 ? 11.397 -15.686 -5.083 1.00 64.56 97 LYS A CA 1
ATOM 779 C C . LYS A 1 97 ? 12.467 -16.384 -5.922 1.00 64.56 97 LYS A C 1
ATOM 781 O O . LYS A 1 97 ? 12.475 -17.609 -6.036 1.00 64.56 97 LYS A O 1
ATOM 786 N N . ARG A 1 98 ? 13.380 -15.617 -6.525 1.00 56.81 98 ARG A N 1
ATOM 787 C CA . ARG A 1 98 ? 14.610 -16.202 -7.071 1.00 56.81 98 ARG A CA 1
ATOM 788 C C . ARG A 1 98 ? 15.364 -16.808 -5.889 1.00 56.81 98 ARG A C 1
ATOM 790 O O . ARG A 1 98 ? 15.829 -16.056 -5.038 1.00 56.81 98 ARG A O 1
ATOM 797 N N . LEU A 1 99 ? 15.444 -18.139 -5.843 1.00 46.91 99 LEU A N 1
ATOM 798 C CA . LEU A 1 99 ? 16.340 -18.853 -4.934 1.00 46.91 99 LEU A CA 1
ATOM 799 C C . LEU A 1 99 ? 17.734 -18.244 -5.068 1.00 46.91 99 LEU A C 1
ATOM 801 O O . LEU A 1 99 ? 18.202 -17.978 -6.185 1.00 46.91 99 LEU A O 1
ATOM 805 N N . SER A 1 100 ? 18.362 -17.970 -3.933 1.00 48.12 100 SER A N 1
ATOM 806 C CA . SER A 1 100 ? 19.701 -17.402 -3.920 1.00 48.12 100 SER A CA 1
ATOM 807 C C . SER A 1 100 ? 20.679 -18.392 -4.561 1.00 48.12 100 SER A C 1
ATOM 809 O O . SER A 1 100 ? 20.474 -19.607 -4.547 1.00 48.12 100 SER A O 1
ATOM 811 N N . GLN A 1 101 ? 21.768 -17.892 -5.142 1.00 53.16 101 GLN A N 1
ATOM 812 C CA . GLN A 1 101 ? 22.780 -18.737 -5.784 1.00 53.16 101 GLN A CA 1
ATOM 813 C C . GLN A 1 101 ? 23.391 -19.766 -4.804 1.00 53.16 101 GLN A C 1
ATOM 815 O O . GLN A 1 101 ? 23.838 -20.817 -5.250 1.00 53.16 101 GLN A O 1
ATOM 820 N N . LYS A 1 102 ? 23.315 -19.516 -3.484 1.00 51.59 102 LYS A N 1
ATOM 821 C CA . LYS A 1 102 ? 23.687 -20.469 -2.424 1.00 51.59 102 LYS A CA 1
ATOM 822 C C . LYS A 1 102 ? 22.766 -21.698 -2.368 1.00 51.59 102 LYS A C 1
ATOM 824 O O . LYS A 1 102 ? 23.263 -22.813 -2.313 1.00 51.59 102 LYS A O 1
ATOM 829 N N . GLU A 1 103 ? 21.453 -21.521 -2.502 1.00 48.72 103 GLU A N 1
ATOM 830 C CA . GLU A 1 103 ? 20.475 -22.629 -2.474 1.00 48.72 103 GLU A CA 1
ATOM 831 C C . GLU A 1 103 ? 20.478 -23.464 -3.767 1.00 48.72 103 GLU A C 1
ATOM 833 O O . GLU A 1 103 ? 20.024 -24.609 -3.786 1.00 48.72 103 GLU A O 1
ATOM 838 N N . ARG A 1 104 ? 20.980 -22.902 -4.875 1.00 49.31 104 ARG A N 1
ATOM 839 C CA . ARG A 1 104 ? 21.167 -23.650 -6.128 1.00 49.31 104 ARG A CA 1
ATOM 840 C C . ARG A 1 104 ? 22.330 -24.632 -6.054 1.00 49.31 104 ARG A C 1
ATOM 842 O O . ARG A 1 104 ? 22.213 -25.705 -6.629 1.00 49.31 104 ARG A O 1
ATOM 849 N N . ILE A 1 105 ? 23.410 -24.274 -5.358 1.00 53.78 105 ILE A N 1
ATOM 850 C CA . ILE A 1 105 ? 24.608 -25.116 -5.257 1.00 53.78 105 ILE A CA 1
ATOM 851 C C . ILE A 1 105 ? 24.301 -26.365 -4.420 1.00 53.78 105 ILE A C 1
ATOM 853 O O . ILE A 1 105 ? 24.616 -27.467 -4.857 1.00 53.78 105 ILE A O 1
ATOM 857 N N . GLU A 1 106 ? 23.580 -26.230 -3.302 1.00 48.88 106 GLU A N 1
ATOM 858 C CA . GLU A 1 106 ? 23.231 -27.367 -2.430 1.00 48.88 106 GLU A CA 1
ATOM 859 C C . GLU A 1 106 ? 22.337 -28.419 -3.106 1.00 48.88 106 GLU A C 1
ATOM 861 O O . GLU A 1 106 ? 22.471 -29.608 -2.824 1.00 48.88 106 GLU A O 1
ATOM 866 N N . LYS A 1 107 ? 21.479 -28.027 -4.058 1.00 49.94 107 LYS A N 1
ATOM 867 C CA . LYS A 1 107 ? 20.619 -28.978 -4.789 1.00 49.94 107 LYS A CA 1
ATOM 868 C C . LYS A 1 107 ? 21.329 -29.725 -5.921 1.00 49.94 107 LYS A C 1
ATOM 870 O O . LYS A 1 107 ? 20.828 -30.753 -6.364 1.00 49.94 107 LYS A O 1
ATOM 875 N N . THR A 1 108 ? 22.481 -29.243 -6.385 1.00 50.03 108 THR A N 1
ATOM 876 C CA . THR A 1 108 ? 23.285 -29.910 -7.428 1.00 50.03 108 THR A CA 1
ATOM 877 C C . THR A 1 108 ? 24.435 -30.755 -6.878 1.00 50.03 108 THR A C 1
ATOM 879 O O . THR A 1 108 ? 24.969 -31.582 -7.609 1.00 50.03 108 THR A O 1
ATOM 882 N N . SER A 1 109 ? 24.783 -30.621 -5.596 1.00 44.25 109 SER A N 1
ATOM 883 C CA . SER A 1 109 ? 25.853 -31.407 -4.956 1.00 44.25 109 SER A CA 1
ATOM 884 C C . SER A 1 109 ? 25.440 -32.831 -4.552 1.00 44.25 109 SER A C 1
ATOM 886 O O . SER A 1 109 ? 26.283 -33.604 -4.110 1.00 44.25 109 SER A O 1
ATOM 888 N N . GLY A 1 110 ? 24.158 -33.191 -4.688 1.00 38.03 110 GLY A N 1
ATOM 889 C CA . GLY A 1 110 ? 23.618 -34.496 -4.281 1.00 38.03 110 GLY A CA 1
ATOM 890 C C . GLY A 1 110 ? 23.584 -35.578 -5.365 1.00 38.03 110 GLY A C 1
ATOM 891 O O . GLY A 1 110 ? 23.048 -36.651 -5.117 1.00 38.03 110 GLY A O 1
ATOM 892 N N . SER A 1 111 ? 24.116 -35.331 -6.565 1.00 37.72 111 SER A N 1
ATOM 893 C CA . SER A 1 111 ? 24.094 -36.316 -7.655 1.00 37.72 111 SER A CA 1
ATOM 894 C C . SER A 1 111 ? 25.449 -36.390 -8.347 1.00 37.72 111 SER A C 1
ATOM 896 O O . SER A 1 111 ? 25.619 -35.925 -9.474 1.00 37.72 111 SER A O 1
ATOM 898 N N . HIS A 1 112 ? 26.422 -36.994 -7.666 1.00 34.59 112 HIS A N 1
ATOM 899 C CA . HIS A 1 112 ? 27.669 -37.425 -8.282 1.00 34.59 112 HIS A CA 1
ATOM 900 C C . HIS A 1 112 ? 27.782 -38.947 -8.196 1.00 34.59 112 HIS A C 1
ATOM 902 O O . HIS A 1 112 ? 27.901 -39.487 -7.104 1.00 34.59 112 HIS A O 1
ATOM 908 N N . ASN A 1 113 ? 27.677 -39.595 -9.359 1.00 32.31 113 ASN A N 1
ATOM 909 C CA . ASN A 1 113 ? 28.147 -40.933 -9.756 1.00 32.31 113 ASN A CA 1
ATOM 910 C C . ASN A 1 113 ? 27.482 -41.170 -11.128 1.00 32.31 113 ASN A C 1
ATOM 912 O O . ASN A 1 113 ? 26.270 -41.038 -11.208 1.00 32.31 113 ASN A O 1
ATOM 916 N N . ILE A 1 114 ? 28.082 -41.425 -12.291 1.00 34.66 114 ILE A N 1
ATOM 917 C CA . ILE A 1 114 ? 29.321 -42.016 -12.840 1.00 34.66 114 ILE A CA 1
ATOM 918 C C . ILE A 1 114 ? 29.233 -41.594 -14.350 1.00 34.66 114 ILE A C 1
ATOM 920 O O . ILE A 1 114 ? 28.123 -41.463 -14.852 1.00 34.66 114 ILE A O 1
ATOM 924 N N . ALA A 1 115 ? 30.232 -41.243 -15.163 1.00 32.28 115 ALA A N 1
ATOM 925 C CA . ALA A 1 115 ? 31.533 -41.833 -15.442 1.00 32.28 115 ALA A CA 1
ATOM 926 C C . ALA A 1 115 ? 32.474 -40.800 -16.095 1.00 32.28 115 ALA A C 1
ATOM 928 O O . ALA A 1 115 ? 32.049 -39.913 -16.835 1.00 32.28 115 ALA A O 1
ATOM 929 N N . LYS A 1 116 ? 33.771 -40.987 -15.844 1.00 35.09 116 LYS A N 1
ATOM 930 C CA . LYS A 1 116 ? 34.901 -40.391 -16.563 1.00 35.09 116 LYS A CA 1
ATOM 931 C C . LYS A 1 116 ? 35.237 -41.235 -17.801 1.00 35.09 116 LYS A C 1
ATOM 933 O O . LYS A 1 116 ? 35.274 -42.454 -17.679 1.00 35.09 116 LYS A O 1
ATOM 938 N N . GLN A 1 117 ? 35.589 -40.582 -18.906 1.00 32.22 117 GLN A N 1
ATOM 939 C CA . GLN A 1 117 ? 36.588 -41.016 -19.904 1.00 32.22 117 GLN A CA 1
ATOM 940 C C . GLN A 1 117 ? 36.852 -39.800 -20.815 1.00 32.22 117 GLN A C 1
ATOM 942 O O . GLN A 1 117 ? 35.929 -39.295 -21.441 1.00 32.22 117 GLN A O 1
ATOM 947 N N . ASP A 1 118 ? 37.930 -39.048 -20.606 1.00 30.17 118 ASP A N 1
ATOM 948 C CA . ASP A 1 118 ? 39.325 -39.227 -21.059 1.00 30.17 118 ASP A CA 1
ATOM 949 C C . ASP A 1 118 ? 39.624 -38.585 -22.432 1.00 30.17 118 ASP A C 1
ATOM 951 O O . ASP A 1 118 ? 39.159 -39.049 -23.464 1.00 30.17 118 ASP A O 1
ATOM 955 N N . ARG A 1 119 ? 40.484 -37.550 -22.353 1.00 33.75 119 ARG A N 1
ATOM 956 C CA . ARG A 1 119 ? 41.535 -37.078 -23.286 1.00 33.75 119 ARG A CA 1
ATOM 957 C C . ARG A 1 119 ? 41.148 -36.625 -24.705 1.00 33.75 119 ARG A C 1
ATOM 959 O O . ARG A 1 119 ? 40.690 -37.413 -25.513 1.00 33.75 119 ARG A O 1
ATOM 966 N N . SER A 1 120 ? 41.537 -35.404 -25.083 1.00 31.78 120 SER A N 1
ATOM 967 C CA . SER A 1 120 ? 42.908 -35.080 -2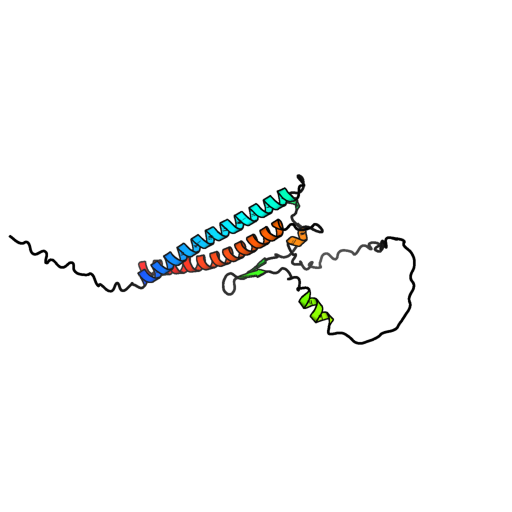5.530 1.00 31.78 120 SER A CA 1
ATOM 968 C C . SER A 1 120 ? 43.034 -33.609 -25.945 1.00 31.78 120 SER A C 1
ATOM 970 O O . SER A 1 120 ? 42.113 -33.042 -26.530 1.00 31.78 120 SER A O 1
ATOM 972 N N . ASP A 1 121 ? 44.199 -33.034 -25.661 1.00 33.41 121 ASP A N 1
ATOM 973 C CA . ASP A 1 121 ? 44.650 -31.703 -26.056 1.00 33.41 121 ASP A CA 1
ATOM 974 C C . ASP A 1 121 ? 44.557 -31.452 -27.571 1.00 33.41 121 ASP A C 1
ATOM 976 O O . ASP A 1 121 ? 45.045 -32.250 -28.371 1.00 33.41 121 ASP A O 1
ATOM 980 N N . PHE A 1 122 ? 44.023 -30.293 -27.970 1.00 34.50 122 PHE A N 1
ATOM 981 C CA . PHE A 1 122 ? 44.444 -29.642 -29.209 1.00 34.50 122 PHE A CA 1
ATOM 982 C C . PHE A 1 122 ? 44.317 -28.123 -29.089 1.00 34.50 122 PHE A C 1
ATOM 984 O O . PHE A 1 122 ? 43.237 -27.554 -28.929 1.00 34.50 122 PHE A O 1
ATOM 991 N N . GLN A 1 123 ? 45.474 -27.480 -29.146 1.00 35.03 123 GLN A N 1
ATOM 992 C CA . GLN A 1 123 ? 45.683 -26.047 -29.131 1.00 35.03 123 GLN A CA 1
ATOM 993 C C . GLN A 1 123 ? 45.696 -25.553 -30.579 1.00 35.03 123 GLN A C 1
ATOM 995 O O . GLN A 1 123 ? 46.508 -26.021 -31.373 1.00 35.03 123 GLN A O 1
ATOM 1000 N N . GLY A 1 124 ? 44.828 -24.604 -30.939 1.00 32.25 124 GLY A N 1
ATOM 1001 C CA . GLY A 1 124 ? 44.942 -23.952 -32.243 1.00 32.25 124 GLY A CA 1
ATOM 1002 C C . GLY A 1 124 ? 43.748 -23.116 -32.696 1.00 32.25 124 GLY A C 1
ATOM 1003 O O . GLY A 1 124 ? 42.661 -23.629 -32.916 1.00 32.25 124 GLY A O 1
ATOM 1004 N N . SER A 1 125 ? 44.051 -21.846 -32.972 1.00 31.72 125 SER A N 1
ATOM 1005 C CA . SER A 1 125 ? 43.446 -20.994 -34.003 1.00 31.72 125 SER A CA 1
ATOM 1006 C C . SER A 1 125 ? 42.075 -20.349 -33.755 1.00 31.72 125 SER A C 1
ATOM 1008 O O . SER A 1 125 ? 41.007 -20.935 -33.893 1.00 31.72 125 SER A O 1
ATOM 1010 N N . ILE A 1 126 ? 42.170 -19.036 -33.552 1.00 44.44 126 ILE A N 1
ATOM 1011 C CA . ILE A 1 126 ? 41.194 -17.979 -33.824 1.00 44.44 126 ILE A CA 1
ATOM 1012 C C . ILE A 1 126 ? 40.328 -18.297 -35.056 1.00 44.44 126 ILE A C 1
ATOM 1014 O O . ILE A 1 126 ? 40.855 -18.448 -36.151 1.00 44.44 126 ILE A O 1
ATOM 1018 N N . THR A 1 127 ? 39.004 -18.323 -34.887 1.00 37.97 127 THR A N 1
ATOM 1019 C CA . THR A 1 127 ? 38.010 -17.703 -35.788 1.00 37.97 127 THR A CA 1
ATOM 1020 C C . THR A 1 127 ? 36.656 -17.641 -35.070 1.00 37.97 127 THR A C 1
ATOM 1022 O O . THR A 1 127 ? 36.071 -18.652 -34.690 1.00 37.97 127 THR A O 1
ATOM 1025 N N . ASN A 1 128 ? 36.146 -16.425 -34.864 1.00 47.94 128 ASN A N 1
ATOM 1026 C CA . ASN A 1 128 ? 34.785 -16.187 -34.389 1.00 47.94 128 ASN A CA 1
ATOM 1027 C C . ASN A 1 128 ? 33.797 -16.532 -35.511 1.00 47.94 128 ASN A C 1
ATOM 1029 O O . ASN A 1 128 ? 33.534 -15.701 -36.377 1.00 47.94 128 ASN A O 1
ATOM 1033 N N . VAL A 1 129 ? 33.233 -17.741 -35.483 1.00 40.53 129 VAL A N 1
ATOM 1034 C CA . VAL A 1 129 ? 32.068 -18.103 -36.300 1.00 40.53 129 VAL A CA 1
ATOM 1035 C C . VAL A 1 129 ? 30.844 -18.217 -35.395 1.00 40.53 129 VAL A C 1
ATOM 1037 O O . VAL A 1 129 ? 30.742 -19.057 -34.502 1.00 40.53 129 VAL A O 1
ATOM 1040 N N . THR A 1 130 ? 29.913 -17.301 -35.625 1.00 41.34 130 THR A N 1
ATOM 1041 C CA . THR A 1 130 ? 28.613 -17.154 -34.979 1.00 41.34 130 THR A CA 1
ATOM 1042 C C . THR A 1 130 ? 27.738 -18.387 -35.211 1.00 41.34 130 THR A C 1
ATOM 1044 O O . THR A 1 130 ? 27.206 -18.606 -36.297 1.00 41.34 130 THR A O 1
ATOM 1047 N N . ASN A 1 131 ? 27.512 -19.177 -34.158 1.00 39.72 131 ASN A N 1
ATOM 1048 C CA . ASN A 1 131 ? 26.563 -20.291 -34.175 1.00 39.72 131 ASN A CA 1
ATOM 1049 C C . ASN A 1 131 ? 25.115 -19.769 -34.091 1.00 39.72 131 ASN A C 1
ATOM 1051 O O . ASN A 1 131 ? 24.472 -19.764 -33.039 1.00 39.72 131 ASN A O 1
ATOM 1055 N N . ARG A 1 132 ? 24.586 -19.299 -35.226 1.00 43.59 132 ARG A N 1
ATOM 1056 C CA . ARG A 1 132 ? 23.166 -18.962 -35.395 1.00 43.59 132 ARG A CA 1
ATOM 1057 C C . ARG A 1 132 ? 22.383 -20.274 -35.516 1.00 43.59 132 ARG A C 1
ATOM 1059 O O . ARG A 1 132 ? 22.150 -20.766 -36.617 1.00 43.59 132 ARG A O 1
ATOM 1066 N N . LYS A 1 133 ? 21.991 -20.867 -34.380 1.00 51.97 133 LYS A N 1
ATOM 1067 C CA . LYS A 1 133 ? 21.044 -21.995 -34.355 1.00 51.97 133 LYS A CA 1
ATOM 1068 C C . LYS A 1 133 ? 19.742 -21.549 -35.031 1.00 51.97 133 LYS A C 1
ATOM 1070 O O . LYS A 1 133 ? 18.978 -20.768 -34.466 1.00 51.97 133 LYS A O 1
ATOM 1075 N N . ARG A 1 134 ? 19.522 -22.013 -36.264 1.00 39.69 134 ARG A N 1
ATOM 1076 C CA . ARG A 1 134 ? 18.246 -21.904 -36.979 1.00 39.69 134 ARG A CA 1
ATOM 1077 C C . ARG A 1 134 ? 17.194 -22.661 -36.159 1.00 39.69 134 ARG A C 1
ATOM 1079 O O . ARG A 1 134 ? 17.358 -23.854 -35.921 1.00 39.69 134 ARG A O 1
ATOM 1086 N N . LYS A 1 135 ? 16.152 -21.969 -35.687 1.00 44.75 135 LYS A N 1
ATOM 1087 C CA . LYS A 1 135 ? 14.934 -22.623 -35.182 1.00 44.75 135 LYS A CA 1
ATOM 1088 C C . LYS A 1 135 ? 14.212 -23.265 -36.377 1.00 44.75 135 LYS A C 1
ATOM 1090 O O . LYS A 1 135 ? 14.133 -22.601 -37.413 1.00 44.75 135 LYS A O 1
ATOM 1095 N N . PRO A 1 136 ? 13.721 -24.511 -36.272 1.00 44.81 136 PRO A N 1
ATOM 1096 C CA . PRO A 1 136 ? 12.889 -25.096 -37.308 1.00 44.81 136 PRO A CA 1
ATOM 1097 C C . PRO A 1 136 ? 11.543 -24.367 -37.386 1.00 44.81 136 PRO A C 1
ATOM 1099 O O . PRO A 1 136 ? 11.040 -23.825 -36.401 1.00 44.81 136 PRO A O 1
ATOM 1102 N N . THR A 1 137 ? 11.046 -24.333 -38.614 1.00 37.88 137 THR A N 1
ATOM 1103 C CA . THR A 1 137 ? 9.830 -23.717 -39.131 1.00 37.88 137 THR A CA 1
ATOM 1104 C C . THR A 1 137 ? 8.592 -24.001 -38.282 1.00 37.88 137 THR A C 1
ATOM 1106 O O . THR A 1 137 ? 8.375 -25.123 -37.835 1.00 37.88 137 THR A O 1
ATOM 1109 N N . ILE A 1 138 ? 7.789 -22.951 -38.105 1.00 48.44 138 ILE A N 1
ATOM 1110 C CA . ILE A 1 138 ? 6.435 -22.953 -37.547 1.00 48.44 138 ILE A CA 1
ATOM 1111 C C . ILE A 1 138 ? 5.597 -23.965 -38.339 1.00 48.44 138 ILE A C 1
ATOM 1113 O O . ILE A 1 138 ? 5.390 -23.783 -39.536 1.00 48.44 138 ILE A O 1
ATOM 1117 N N . GLN A 1 139 ? 5.169 -25.043 -37.685 1.00 40.97 139 GLN A N 1
ATOM 1118 C CA . GLN A 1 139 ? 3.980 -25.777 -38.100 1.00 40.97 139 GLN A CA 1
ATOM 1119 C C . GLN A 1 139 ? 2.829 -25.215 -37.275 1.00 40.97 139 GLN A C 1
ATOM 1121 O O . GLN A 1 139 ? 2.947 -25.093 -36.056 1.00 40.97 139 GLN A O 1
ATOM 1126 N N . ASP A 1 140 ? 1.777 -24.804 -37.974 1.00 43.81 140 ASP A N 1
ATOM 1127 C CA . ASP A 1 140 ? 0.554 -24.249 -37.416 1.00 43.81 140 ASP A CA 1
ATOM 1128 C C . ASP A 1 140 ? -0.083 -25.249 -36.440 1.00 43.81 140 ASP A C 1
ATOM 1130 O O . ASP A 1 140 ? -0.745 -26.209 -36.838 1.00 43.81 140 ASP A O 1
ATOM 1134 N N . GLU A 1 141 ? 0.129 -25.035 -35.141 1.00 43.62 141 GLU A N 1
ATOM 1135 C CA . GLU A 1 141 ? -0.697 -25.652 -34.111 1.00 43.62 141 GLU A CA 1
ATOM 1136 C C . GLU A 1 141 ? -2.057 -24.954 -34.137 1.00 43.62 141 GLU A C 1
ATOM 1138 O O . GLU A 1 141 ? -2.205 -23.800 -33.735 1.00 43.62 141 GLU A O 1
ATOM 1143 N N . ILE A 1 142 ? -3.049 -25.680 -34.650 1.00 44.69 142 ILE A N 1
ATOM 1144 C CA . ILE A 1 142 ? -4.474 -25.383 -34.522 1.00 44.69 142 ILE A CA 1
ATOM 1145 C C . ILE A 1 142 ? -4.747 -25.060 -33.047 1.00 44.69 142 ILE A C 1
ATOM 1147 O O . ILE A 1 142 ? -4.614 -25.924 -32.177 1.00 44.69 142 ILE A O 1
ATOM 1151 N N . HIS A 1 143 ? -5.080 -23.800 -32.760 1.00 44.56 143 HIS A N 1
ATOM 1152 C CA . HIS A 1 143 ? -5.449 -23.367 -31.420 1.00 44.56 143 HIS A CA 1
ATOM 1153 C C . HIS A 1 143 ? -6.776 -24.020 -31.029 1.00 44.56 143 HIS A C 1
ATOM 1155 O O . HIS A 1 143 ? -7.844 -23.659 -31.510 1.00 44.56 143 HIS A O 1
ATOM 1161 N N . ASP A 1 144 ? -6.679 -24.999 -30.140 1.00 42.88 144 ASP A N 1
ATOM 1162 C CA . ASP A 1 144 ? -7.791 -25.572 -29.397 1.00 42.88 144 ASP A CA 1
ATOM 1163 C C . ASP A 1 144 ? -8.325 -24.492 -28.430 1.00 42.88 144 ASP A C 1
ATOM 1165 O O . ASP A 1 144 ? -7.719 -24.216 -27.390 1.00 42.88 144 ASP A O 1
ATOM 1169 N N . GLU A 1 145 ? -9.420 -23.818 -28.801 1.00 52.97 145 GLU A N 1
ATOM 1170 C CA . GLU A 1 145 ? -9.991 -22.651 -28.095 1.00 52.97 145 GLU A CA 1
ATOM 1171 C C . GLU A 1 145 ? -10.516 -22.961 -26.674 1.00 52.97 145 GLU A C 1
ATOM 1173 O O . GLU A 1 145 ? -10.931 -22.055 -25.955 1.00 52.97 145 GLU A O 1
ATOM 1178 N N . ASN A 1 146 ? -10.448 -24.218 -26.219 1.00 53.41 146 ASN A N 1
ATOM 1179 C CA . ASN A 1 146 ? -10.976 -24.662 -24.923 1.00 53.41 146 ASN A CA 1
ATOM 1180 C C . ASN A 1 146 ? -9.920 -25.013 -23.862 1.00 53.41 146 ASN A C 1
ATOM 1182 O O . ASN A 1 146 ? -10.274 -25.465 -22.770 1.00 53.41 146 ASN A O 1
ATOM 1186 N N . LYS A 1 147 ? -8.624 -24.778 -24.105 1.00 54.91 147 LYS A N 1
ATOM 1187 C CA . LYS A 1 147 ? -7.629 -24.840 -23.022 1.00 54.91 147 LYS A CA 1
ATOM 1188 C C . LYS A 1 147 ? -7.581 -23.501 -22.300 1.00 54.91 147 LYS A C 1
ATOM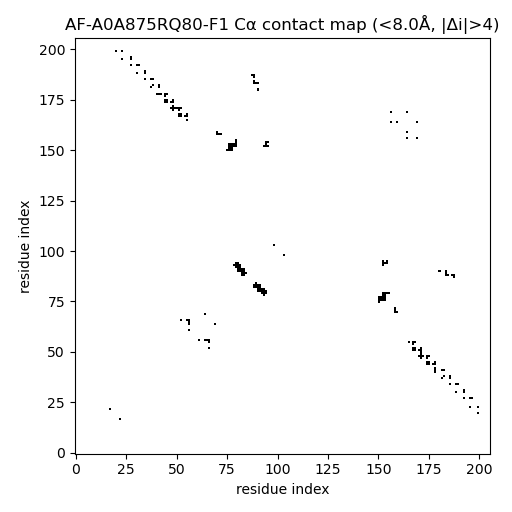 1190 O O . LYS A 1 147 ? -6.949 -22.560 -22.775 1.00 54.91 147 LYS A O 1
ATOM 1195 N N . ALA A 1 148 ? -8.224 -23.435 -21.131 1.00 57.00 148 ALA A N 1
ATOM 1196 C CA . ALA A 1 148 ? -8.012 -22.361 -20.168 1.00 57.00 148 ALA A CA 1
ATOM 1197 C C . ALA A 1 148 ? -6.501 -22.165 -19.993 1.00 57.00 148 ALA A C 1
ATOM 1199 O O . ALA A 1 148 ? -5.800 -23.032 -19.471 1.00 57.00 148 ALA A O 1
ATOM 1200 N N . THR A 1 149 ? -5.980 -21.062 -20.522 1.00 65.31 149 THR A N 1
ATOM 1201 C CA . THR A 1 149 ? -4.553 -20.773 -20.462 1.00 65.31 149 THR A CA 1
ATOM 1202 C C . THR A 1 149 ? -4.235 -20.500 -19.001 1.00 65.31 149 THR A C 1
ATOM 1204 O O . THR A 1 149 ? -4.691 -19.498 -18.448 1.00 65.31 149 THR A O 1
ATOM 1207 N N . GLU A 1 150 ? -3.503 -21.405 -18.349 1.00 75.94 150 GLU A N 1
ATOM 1208 C CA . GLU A 1 150 ? -3.059 -21.192 -16.973 1.00 75.94 150 GLU A CA 1
ATOM 1209 C C . GLU A 1 150 ? -2.289 -19.869 -16.903 1.00 75.94 150 GLU A C 1
ATOM 1211 O O . GLU A 1 150 ? -1.254 -19.676 -17.548 1.00 75.94 150 GLU A O 1
ATOM 1216 N N . LEU A 1 151 ? -2.836 -18.907 -16.159 1.00 79.88 151 LEU A N 1
ATOM 1217 C CA . LEU A 1 151 ? -2.224 -17.597 -16.011 1.00 79.88 151 LEU A CA 1
ATOM 1218 C C . LEU A 1 151 ? -1.028 -17.705 -15.062 1.00 79.88 151 LEU A C 1
ATOM 1220 O O . LEU A 1 151 ? -1.130 -18.219 -13.952 1.00 79.88 151 LEU A O 1
ATOM 1224 N N . PHE A 1 152 ? 0.112 -17.155 -15.474 1.00 80.50 152 PHE A N 1
ATOM 1225 C CA . PHE A 1 152 ? 1.327 -17.155 -14.660 1.00 80.50 152 PHE A CA 1
ATOM 1226 C C . PHE A 1 152 ? 1.459 -15.864 -13.850 1.00 80.50 152 PHE A C 1
ATOM 1228 O O . PHE A 1 152 ? 1.167 -14.769 -14.342 1.00 80.50 152 PHE A O 1
ATOM 1235 N N . VAL A 1 153 ? 1.989 -15.974 -12.629 1.00 83.56 153 VAL A N 1
ATOM 1236 C CA . VAL A 1 153 ? 2.432 -14.808 -11.854 1.00 83.56 153 VAL A CA 1
ATOM 1237 C C . VAL A 1 153 ? 3.759 -14.309 -12.418 1.00 83.56 153 VAL A C 1
ATOM 1239 O O . VAL A 1 153 ? 4.734 -15.060 -12.527 1.00 83.56 153 VAL A O 1
ATOM 1242 N N . ARG A 1 154 ? 3.824 -13.020 -12.752 1.00 79.94 154 ARG A N 1
ATOM 1243 C CA . ARG A 1 154 ? 5.030 -12.384 -13.293 1.00 79.94 154 ARG A CA 1
ATOM 1244 C C . ARG A 1 154 ? 5.649 -11.430 -12.287 1.00 79.94 154 ARG A C 1
ATOM 1246 O O . ARG A 1 154 ? 4.960 -10.773 -11.516 1.00 79.94 154 ARG A O 1
ATOM 1253 N N . ASP A 1 155 ? 6.976 -11.364 -12.311 1.00 82.38 155 ASP A N 1
ATOM 1254 C CA . ASP A 1 155 ? 7.722 -10.351 -11.569 1.00 82.38 155 ASP A CA 1
ATOM 1255 C C . ASP A 1 155 ? 7.622 -9.016 -12.322 1.00 82.38 155 ASP A C 1
ATOM 1257 O O . ASP A 1 155 ? 8.091 -8.954 -13.465 1.00 82.38 155 ASP A O 1
ATOM 1261 N N . PRO A 1 156 ? 7.059 -7.958 -11.710 1.00 81.06 156 PRO A N 1
ATOM 1262 C CA . PRO A 1 156 ? 6.899 -6.666 -12.366 1.00 81.06 156 PRO A CA 1
ATOM 1263 C C . PRO A 1 156 ? 8.215 -6.072 -12.882 1.00 81.06 156 PRO A C 1
ATOM 1265 O O . PRO A 1 156 ? 8.237 -5.417 -13.919 1.00 81.06 156 PRO A O 1
ATOM 1268 N N . LEU A 1 157 ? 9.353 -6.350 -12.232 1.00 82.81 157 LEU A N 1
ATOM 1269 C CA . LEU A 1 157 ? 10.648 -5.846 -12.710 1.00 82.81 157 LEU A CA 1
ATOM 1270 C C . LEU A 1 157 ? 11.115 -6.516 -14.006 1.00 82.81 157 LEU A C 1
ATOM 1272 O O . LEU A 1 157 ? 11.979 -5.984 -14.699 1.00 82.81 157 LEU A O 1
ATOM 1276 N N . LYS A 1 158 ? 10.561 -7.681 -14.357 1.00 78.44 158 LYS A N 1
ATOM 1277 C CA . LYS A 1 158 ? 10.880 -8.362 -15.618 1.00 78.44 158 LYS A CA 1
ATOM 1278 C C . LYS A 1 158 ? 10.113 -7.788 -16.808 1.00 78.44 158 LYS A C 1
ATOM 1280 O O . LYS A 1 158 ? 10.436 -8.147 -17.936 1.00 78.44 158 LYS A O 1
ATOM 1285 N N . MET A 1 159 ? 9.148 -6.892 -16.580 1.00 75.19 159 MET A N 1
ATOM 1286 C CA . MET A 1 159 ? 8.414 -6.200 -17.648 1.00 75.19 159 MET A CA 1
ATOM 1287 C C . MET A 1 159 ? 9.351 -5.321 -18.493 1.00 75.19 159 MET A C 1
ATOM 1289 O O . MET A 1 159 ? 9.162 -5.199 -19.699 1.00 75.19 159 MET A O 1
ATOM 1293 N N . PHE A 1 160 ? 10.457 -4.850 -17.907 1.00 74.00 160 PHE A N 1
ATOM 1294 C CA . PHE A 1 160 ? 11.530 -4.119 -18.594 1.00 74.00 160 PHE A CA 1
ATOM 1295 C C . PHE A 1 160 ? 12.429 -4.996 -19.501 1.00 74.00 160 PHE A C 1
ATOM 1297 O O . PHE A 1 160 ? 13.487 -4.549 -19.939 1.00 74.00 160 PHE A O 1
ATOM 1304 N N . SER A 1 161 ? 12.025 -6.250 -19.764 1.00 51.16 161 SER A N 1
ATOM 1305 C CA . SER A 1 161 ? 12.384 -7.106 -20.911 1.00 51.16 161 SER A CA 1
ATOM 1306 C C . SER A 1 161 ? 13.772 -6.873 -21.538 1.00 51.16 161 SER A C 1
ATOM 1308 O O . SER A 1 161 ? 13.877 -6.452 -22.684 1.00 51.16 161 SER A O 1
ATOM 1310 N N . GLY A 1 162 ? 14.848 -7.183 -20.807 1.00 57.50 162 GLY A N 1
ATOM 1311 C CA . GLY A 1 162 ? 16.220 -7.211 -21.345 1.00 57.50 162 GLY A CA 1
ATOM 1312 C C . GLY A 1 162 ? 17.057 -5.947 -21.121 1.00 57.50 162 GLY A C 1
ATOM 1313 O O . GLY A 1 162 ? 18.261 -5.986 -21.362 1.00 57.50 162 GLY A O 1
ATOM 1314 N N . GLY A 1 163 ? 16.467 -4.867 -20.601 1.00 61.94 163 GLY A N 1
ATOM 1315 C CA . GLY A 1 163 ? 17.199 -3.681 -20.150 1.00 61.94 163 GLY A CA 1
ATOM 1316 C C . GLY A 1 163 ? 17.752 -3.818 -18.727 1.00 61.94 163 GLY A C 1
ATOM 1317 O O . GLY A 1 163 ? 17.233 -4.568 -17.893 1.00 61.94 163 GLY A O 1
ATOM 1318 N N . PHE A 1 164 ? 18.810 -3.067 -18.423 1.00 70.19 164 PHE A N 1
ATOM 1319 C CA . PHE A 1 164 ? 19.299 -2.907 -17.056 1.00 70.19 164 PHE A CA 1
ATOM 1320 C C . PHE A 1 164 ? 18.239 -2.162 -16.228 1.00 70.19 164 PHE A C 1
ATOM 1322 O O . PHE A 1 164 ? 17.990 -0.982 -16.455 1.00 70.19 164 PHE A O 1
ATOM 1329 N N . VAL A 1 165 ? 17.590 -2.843 -15.274 1.00 79.12 165 VAL A N 1
ATOM 1330 C CA . VAL A 1 165 ? 16.676 -2.176 -14.329 1.00 79.12 165 VAL A CA 1
ATOM 1331 C C . VAL A 1 165 ? 17.510 -1.288 -13.415 1.00 79.12 165 VAL A C 1
ATOM 1333 O O . VAL A 1 165 ? 18.314 -1.814 -12.628 1.00 79.12 165 VAL A O 1
ATOM 1336 N N . 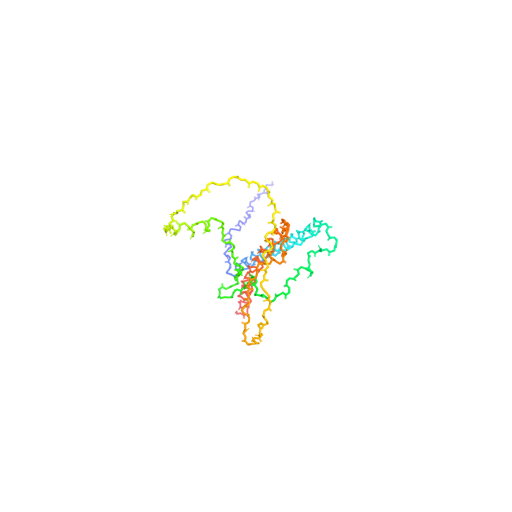SER A 1 166 ? 17.303 0.024 -13.523 1.00 85.06 166 SER A N 1
ATOM 1337 C CA . SER A 1 166 ? 18.056 1.027 -12.774 1.00 85.06 166 SER A CA 1
ATOM 1338 C C . SER A 1 166 ? 17.891 0.850 -11.259 1.00 85.06 166 SER A C 1
ATOM 1340 O O . SER A 1 166 ? 16.922 0.249 -10.776 1.00 85.06 166 SER A O 1
ATOM 1342 N N . SER A 1 167 ? 18.867 1.339 -10.495 1.00 88.94 167 SER A N 1
ATOM 1343 C CA . SER A 1 167 ? 18.831 1.336 -9.028 1.00 88.94 167 SER A CA 1
ATOM 1344 C C . SER A 1 167 ? 17.578 2.022 -8.492 1.00 88.94 167 SER A C 1
ATOM 1346 O O . SER A 1 167 ? 16.961 1.532 -7.548 1.00 88.94 167 SER A O 1
ATOM 1348 N N . GLU A 1 168 ? 17.160 3.100 -9.144 1.00 90.12 168 GLU A N 1
ATOM 1349 C CA . GLU A 1 168 ? 16.046 3.953 -8.742 1.00 90.12 168 GLU A CA 1
ATOM 1350 C C . GLU A 1 168 ? 14.708 3.226 -8.915 1.00 90.12 168 GLU A C 1
ATOM 1352 O O . GLU A 1 168 ? 13.846 3.314 -8.048 1.00 90.12 168 GLU A O 1
ATOM 1357 N N . ILE A 1 169 ? 14.538 2.424 -9.973 1.00 89.12 169 ILE A N 1
ATOM 1358 C CA . ILE A 1 169 ? 13.331 1.595 -10.140 1.00 89.12 169 ILE A CA 1
ATOM 1359 C C . ILE A 1 169 ? 13.261 0.491 -9.077 1.00 89.12 169 ILE A C 1
ATOM 1361 O O . ILE A 1 169 ? 12.180 0.162 -8.578 1.00 89.12 169 ILE A O 1
ATOM 1365 N N . ARG A 1 170 ? 14.406 -0.076 -8.677 1.00 89.44 170 ARG A N 1
ATOM 1366 C CA . ARG A 1 170 ? 14.449 -1.061 -7.581 1.00 89.44 170 ARG A CA 1
ATOM 1367 C C . ARG A 1 170 ? 14.122 -0.416 -6.239 1.00 89.44 170 ARG A C 1
ATOM 1369 O O . ARG A 1 170 ? 13.401 -1.016 -5.443 1.00 89.44 170 ARG A O 1
ATOM 1376 N N . GLU A 1 171 ? 14.626 0.791 -6.002 1.00 91.25 171 GLU A N 1
ATOM 1377 C CA . GLU A 1 171 ? 14.299 1.593 -4.824 1.00 91.25 171 GLU A CA 1
ATOM 1378 C C . GLU A 1 171 ? 12.809 1.949 -4.796 1.00 91.25 171 GLU A C 1
ATOM 1380 O O . GLU A 1 171 ? 12.149 1.690 -3.793 1.00 91.25 171 GLU A O 1
ATOM 1385 N N . ALA A 1 172 ? 12.252 2.418 -5.916 1.00 91.88 172 ALA A N 1
ATOM 1386 C CA . ALA A 1 172 ? 10.831 2.719 -6.049 1.00 91.88 172 ALA A CA 1
ATOM 1387 C C . ALA A 1 172 ? 9.968 1.501 -5.701 1.00 91.88 172 ALA A C 1
ATOM 1389 O O . ALA A 1 172 ? 9.049 1.598 -4.888 1.00 91.88 172 ALA A O 1
ATOM 1390 N N . LYS A 1 173 ? 10.305 0.319 -6.237 1.00 91.00 173 LYS A N 1
ATOM 1391 C CA . LYS A 1 173 ? 9.614 -0.925 -5.873 1.00 91.00 173 LYS A CA 1
ATOM 1392 C C . LYS A 1 173 ? 9.712 -1.210 -4.373 1.00 91.00 173 LYS A C 1
ATOM 1394 O O . LYS A 1 173 ? 8.715 -1.595 -3.772 1.00 91.00 173 LYS A O 1
ATOM 1399 N N . LYS A 1 174 ? 10.890 -1.044 -3.766 1.00 92.69 174 LYS A N 1
ATOM 1400 C CA . LYS A 1 174 ? 11.096 -1.289 -2.330 1.00 92.69 174 LYS A CA 1
ATOM 1401 C C . LYS A 1 174 ? 10.246 -0.348 -1.470 1.00 92.69 174 LYS A C 1
ATOM 1403 O O . LYS A 1 174 ? 9.605 -0.817 -0.533 1.00 92.69 174 LYS A O 1
ATOM 1408 N N . SER A 1 175 ? 10.223 0.946 -1.786 1.00 93.00 175 SER A N 1
ATOM 1409 C CA . SER A 1 175 ? 9.410 1.939 -1.074 1.00 93.00 175 SER A CA 1
ATOM 1410 C C . SER A 1 175 ? 7.913 1.685 -1.246 1.00 93.00 175 SER A C 1
ATOM 1412 O O . SER A 1 175 ? 7.170 1.768 -0.271 1.00 93.00 175 SER A O 1
ATOM 1414 N N . MET A 1 176 ? 7.475 1.285 -2.441 1.00 94.12 176 MET A N 1
ATOM 1415 C CA . MET A 1 176 ? 6.078 0.927 -2.689 1.00 94.12 176 MET A CA 1
ATOM 1416 C C . MET A 1 176 ? 5.675 -0.359 -1.961 1.00 94.12 176 MET A C 1
ATOM 1418 O O . MET A 1 176 ? 4.593 -0.440 -1.391 1.00 94.12 176 MET A O 1
ATOM 1422 N N . ASP A 1 177 ? 6.553 -1.366 -1.942 1.00 92.19 177 ASP A N 1
ATOM 1423 C CA . ASP A 1 177 ? 6.336 -2.613 -1.204 1.00 92.19 177 ASP A CA 1
ATOM 1424 C C . ASP A 1 177 ? 6.175 -2.359 0.302 1.00 92.19 177 ASP A C 1
ATOM 1426 O O . ASP A 1 177 ? 5.388 -3.050 0.954 1.00 92.19 177 ASP A O 1
ATOM 1430 N N . LEU A 1 178 ? 6.912 -1.384 0.845 1.00 93.25 178 LEU A N 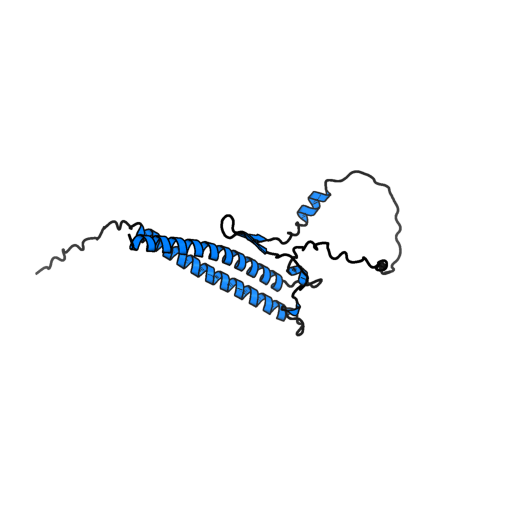1
ATOM 1431 C CA . LEU A 1 178 ? 6.783 -0.950 2.233 1.00 93.25 178 LEU A CA 1
ATOM 1432 C C . LEU A 1 178 ? 5.446 -0.233 2.465 1.00 93.25 178 LEU A C 1
ATOM 1434 O O . LEU A 1 178 ? 4.692 -0.655 3.337 1.00 93.25 178 LEU A O 1
ATOM 1438 N N . ALA A 1 179 ? 5.107 0.749 1.624 1.00 94.19 179 ALA A N 1
ATOM 1439 C CA . ALA A 1 179 ? 3.8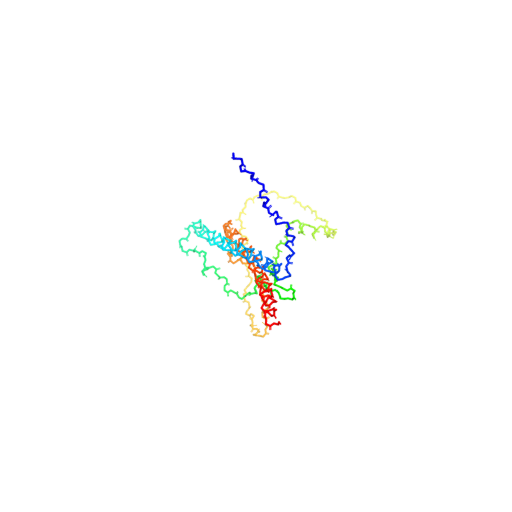39 1.475 1.713 1.00 94.19 179 ALA A CA 1
ATOM 1440 C C . ALA A 1 179 ? 2.624 0.534 1.636 1.00 94.19 179 ALA A C 1
ATOM 1442 O O . ALA A 1 179 ? 1.686 0.663 2.413 1.00 94.19 179 ALA A O 1
ATOM 1443 N N . LEU A 1 180 ? 2.643 -0.461 0.743 1.00 93.31 180 LEU A N 1
ATOM 1444 C CA . LEU A 1 180 ? 1.561 -1.447 0.626 1.00 93.31 180 LEU A CA 1
ATOM 1445 C C . LEU A 1 180 ? 1.388 -2.291 1.893 1.00 93.31 180 LEU A C 1
ATOM 1447 O O . LEU A 1 180 ? 0.263 -2.631 2.251 1.00 93.31 180 LEU A O 1
ATOM 1451 N N . ARG A 1 181 ? 2.487 -2.640 2.568 1.00 92.12 181 ARG A N 1
ATOM 1452 C CA . ARG A 1 181 ? 2.425 -3.355 3.847 1.00 92.12 181 ARG A CA 1
ATOM 1453 C C . ARG A 1 181 ? 1.823 -2.469 4.933 1.00 92.12 181 ARG A C 1
ATOM 1455 O O . ARG A 1 181 ? 0.921 -2.908 5.637 1.00 92.12 181 ARG A O 1
ATOM 1462 N N . GLU A 1 182 ? 2.283 -1.227 5.024 1.00 92.00 182 GLU A N 1
ATOM 1463 C CA . GLU A 1 182 ? 1.784 -0.254 5.997 1.00 92.00 182 GLU A CA 1
ATOM 1464 C C . GLU A 1 182 ? 0.297 0.061 5.775 1.00 92.00 182 GLU A C 1
ATOM 1466 O O . GLU A 1 182 ? -0.451 0.148 6.742 1.00 92.00 182 GLU A O 1
ATOM 1471 N N . ILE A 1 183 ? -0.174 0.138 4.524 1.00 93.75 183 ILE A N 1
ATOM 1472 C CA . ILE A 1 183 ? -1.603 0.307 4.197 1.00 93.75 183 ILE A CA 1
ATOM 1473 C C . ILE A 1 183 ? -2.441 -0.850 4.754 1.00 93.75 183 ILE A C 1
ATOM 1475 O O . ILE A 1 183 ? -3.504 -0.627 5.329 1.00 93.75 183 ILE A O 1
ATOM 1479 N N . VAL A 1 184 ? -1.967 -2.088 4.605 1.00 91.50 184 VAL A N 1
ATOM 1480 C CA . VAL A 1 184 ? -2.650 -3.283 5.124 1.00 91.50 184 VAL A CA 1
ATOM 1481 C C . VAL A 1 184 ? -2.751 -3.246 6.654 1.00 91.50 184 VAL A C 1
ATOM 1483 O O . VAL A 1 184 ? -3.808 -3.536 7.223 1.00 91.50 184 VAL A O 1
ATOM 1486 N N . GLU A 1 185 ? -1.683 -2.823 7.327 1.00 90.25 185 GLU A N 1
ATOM 1487 C CA . GLU A 1 185 ? -1.700 -2.609 8.776 1.00 90.25 185 GLU A CA 1
ATOM 1488 C C . GLU A 1 185 ? -2.654 -1.479 9.179 1.00 90.25 185 GLU A C 1
ATOM 1490 O O . GLU A 1 185 ? -3.442 -1.648 10.108 1.00 90.25 185 GLU A O 1
ATOM 1495 N N . LEU A 1 186 ? -2.641 -0.360 8.452 1.00 92.31 186 LEU A N 1
ATOM 1496 C CA . LEU A 1 186 ? -3.516 0.788 8.687 1.00 92.31 186 LEU A CA 1
ATOM 1497 C C . LEU A 1 186 ? -4.998 0.399 8.559 1.00 92.31 186 LEU A C 1
ATOM 1499 O O . LEU A 1 186 ? -5.827 0.806 9.372 1.00 92.31 186 LEU A O 1
ATOM 1503 N N . CYS A 1 187 ? -5.344 -0.442 7.579 1.00 90.88 187 CYS A N 1
ATOM 1504 C CA . CYS A 1 187 ? -6.694 -0.993 7.440 1.00 90.88 187 CYS A CA 1
ATOM 1505 C C . CYS A 1 187 ? -7.103 -1.843 8.650 1.00 90.88 187 CYS A C 1
ATOM 1507 O O . CYS A 1 187 ? -8.257 -1.784 9.079 1.00 90.88 187 CYS A O 1
ATOM 1509 N N . THR A 1 188 ? -6.168 -2.609 9.212 1.00 89.00 188 THR A N 1
ATOM 1510 C CA . THR A 1 188 ? -6.410 -3.413 10.416 1.00 89.00 188 THR A CA 1
ATOM 1511 C C . THR A 1 188 ? -6.624 -2.513 11.636 1.00 89.00 188 THR A C 1
ATOM 1513 O O . THR A 1 188 ? -7.596 -2.686 12.368 1.00 89.00 188 THR A O 1
ATOM 1516 N N . GLU A 1 189 ? -5.781 -1.496 11.821 1.00 89.88 189 GLU A N 1
ATOM 1517 C CA . GLU A 1 189 ? -5.918 -0.522 12.913 1.00 89.88 189 GLU A CA 1
ATOM 1518 C C . GLU A 1 189 ? -7.223 0.276 12.809 1.00 89.88 189 GLU A C 1
ATOM 1520 O O . GLU A 1 189 ? -7.913 0.455 13.811 1.00 89.88 189 GLU A O 1
ATOM 1525 N N . ARG A 1 190 ? -7.644 0.646 11.593 1.00 91.62 190 ARG A N 1
ATOM 1526 C CA . ARG A 1 190 ? -8.953 1.267 11.350 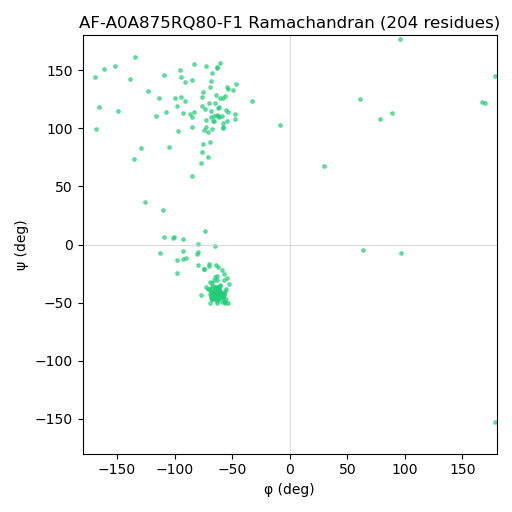1.00 91.62 190 ARG A CA 1
ATOM 1527 C C . ARG A 1 190 ? -10.107 0.392 11.835 1.00 91.62 190 ARG A C 1
ATOM 1529 O O . ARG A 1 190 ? -11.058 0.907 12.417 1.00 91.62 190 ARG A O 1
ATOM 1536 N N . GLN A 1 191 ? -10.053 -0.919 11.601 1.00 90.12 191 GLN A N 1
ATOM 1537 C CA . GLN A 1 191 ? -11.093 -1.826 12.097 1.00 90.12 191 GLN A CA 1
ATOM 1538 C C . GLN A 1 191 ? -11.126 -1.876 13.626 1.00 90.12 191 GLN A C 1
ATOM 1540 O O . GLN A 1 191 ? -12.208 -1.951 14.203 1.00 90.12 191 GLN A O 1
ATOM 1545 N N . ILE A 1 192 ? -9.966 -1.817 14.283 1.00 89.56 192 ILE A N 1
ATOM 1546 C CA . ILE A 1 192 ? -9.879 -1.785 15.747 1.00 89.56 192 ILE A CA 1
ATOM 1547 C C . ILE A 1 192 ? -10.456 -0.469 16.283 1.00 89.56 192 ILE A C 1
ATOM 1549 O O . ILE A 1 192 ? -11.309 -0.512 17.167 1.00 89.56 192 ILE A O 1
ATOM 1553 N N . LEU A 1 193 ? -10.082 0.674 15.696 1.00 91.56 193 LEU A N 1
ATOM 1554 C CA . LEU A 1 193 ? -10.633 1.992 16.041 1.00 91.56 193 LEU A CA 1
ATOM 1555 C C . LEU A 1 193 ? -12.164 1.995 15.968 1.00 91.56 193 LEU A C 1
ATOM 1557 O O . LEU A 1 193 ? -12.829 2.356 16.935 1.00 91.56 193 LEU A O 1
ATOM 1561 N N . LEU A 1 194 ? -12.731 1.513 14.858 1.00 91.19 194 LEU A N 1
ATOM 1562 C CA . LEU A 1 194 ? -14.185 1.440 14.680 1.00 91.19 194 LEU A CA 1
ATOM 1563 C C . LEU A 1 194 ? -14.866 0.552 15.733 1.00 91.19 194 LEU A C 1
ATOM 1565 O O . LEU A 1 194 ? -15.971 0.865 16.174 1.00 91.19 194 LEU A O 1
ATOM 1569 N N . ARG A 1 195 ? -14.219 -0.538 16.171 1.00 89.88 195 ARG A N 1
ATOM 1570 C CA . ARG A 1 195 ? -14.745 -1.379 17.260 1.00 89.88 195 ARG A CA 1
ATOM 1571 C C . ARG A 1 195 ? -14.740 -0.646 18.599 1.00 89.88 195 ARG A C 1
ATOM 1573 O O . ARG A 1 195 ? -15.713 -0.774 19.335 1.00 89.88 195 ARG A O 1
ATOM 1580 N N . ILE A 1 196 ? -13.678 0.094 18.922 1.00 88.62 196 ILE A N 1
ATOM 1581 C CA . ILE A 1 196 ? -13.582 0.847 20.184 1.00 88.62 196 ILE A CA 1
ATOM 1582 C C . ILE A 1 196 ? -14.633 1.959 20.220 1.00 88.62 196 ILE A C 1
ATOM 1584 O O . ILE A 1 196 ? -15.356 2.065 21.207 1.00 88.62 196 ILE A O 1
ATOM 1588 N N . VAL A 1 197 ? -14.779 2.718 19.128 1.00 90.44 197 VAL A N 1
ATOM 1589 C CA . VAL A 1 197 ? -15.805 3.768 19.000 1.00 90.44 197 VAL A CA 1
ATOM 1590 C C . VAL A 1 197 ? -17.197 3.189 19.235 1.00 90.44 197 VAL A C 1
ATOM 1592 O O . VAL A 1 197 ? -17.919 3.670 20.104 1.00 90.44 197 VAL A O 1
ATOM 1595 N N . LYS A 1 198 ? -17.531 2.080 18.566 1.00 89.44 198 LYS A N 1
ATOM 1596 C CA . LYS A 1 198 ? -18.824 1.416 18.754 1.00 89.44 198 LYS A CA 1
ATOM 1597 C C . LYS A 1 198 ? -19.060 0.977 20.206 1.00 89.44 198 LYS A C 1
ATOM 1599 O O . LYS A 1 198 ? -20.143 1.164 20.742 1.00 89.44 198 LYS A O 1
ATOM 1604 N N . GLN A 1 199 ? -18.044 0.427 20.877 1.00 87.44 199 GLN A N 1
ATOM 1605 C CA . GLN A 1 199 ? -18.159 0.035 22.288 1.00 87.44 199 GLN A CA 1
ATOM 1606 C C . GLN A 1 199 ? -18.372 1.218 23.242 1.00 87.44 199 GLN A C 1
ATOM 1608 O O . GLN A 1 199 ? -18.910 1.018 24.334 1.00 87.44 199 GLN A O 1
ATOM 1613 N N . LEU A 1 200 ? -17.892 2.409 22.881 1.00 85.88 200 LEU A N 1
ATOM 1614 C CA . LEU A 1 200 ? -18.121 3.631 23.645 1.00 85.88 200 LEU A CA 1
ATOM 1615 C C . LEU A 1 200 ? -19.536 4.168 23.397 1.00 85.88 200 LEU A C 1
ATOM 1617 O O . LEU A 1 200 ? -20.218 4.492 24.365 1.00 85.88 200 LEU A O 1
ATOM 1621 N N . GLU A 1 201 ? -19.998 4.178 22.145 1.00 85.75 201 GLU A N 1
ATOM 1622 C CA . GLU A 1 201 ? -21.352 4.607 21.756 1.00 85.75 201 GLU A CA 1
ATOM 1623 C C . GLU A 1 201 ? -22.450 3.715 22.360 1.00 85.75 201 GLU A C 1
ATOM 1625 O O . GLU A 1 201 ? -23.369 4.219 23.009 1.00 85.75 201 GLU A O 1
ATOM 1630 N N . ASP A 1 202 ? -22.316 2.388 22.250 1.00 80.81 202 ASP A N 1
ATOM 1631 C CA . ASP A 1 202 ? -23.301 1.418 22.758 1.00 80.81 202 ASP A CA 1
ATOM 1632 C C . ASP A 1 202 ? -23.471 1.490 24.298 1.00 80.81 202 ASP A C 1
ATOM 1634 O O . ASP A 1 202 ? -24.482 1.048 24.838 1.00 80.81 202 ASP A O 1
ATOM 1638 N N . ARG A 1 203 ? -22.503 2.070 25.028 1.00 59.84 203 ARG A N 1
ATOM 1639 C CA . ARG A 1 203 ? -22.518 2.257 26.499 1.00 59.84 203 ARG A CA 1
ATOM 1640 C C . ARG A 1 203 ? -22.907 3.673 26.953 1.00 59.84 203 ARG A C 1
ATOM 1642 O O . ARG A 1 203 ? -22.749 4.007 28.133 1.00 59.84 203 ARG A O 1
ATOM 1649 N N . ILE A 1 204 ? -23.315 4.532 26.022 1.00 58.06 204 ILE A N 1
ATOM 1650 C CA . ILE A 1 204 ? -23.891 5.859 26.302 1.00 58.06 204 ILE A CA 1
ATOM 1651 C C . ILE A 1 204 ? -25.427 5.800 26.254 1.00 58.06 204 ILE A C 1
ATOM 1653 O O . ILE A 1 204 ? -26.083 6.610 26.898 1.00 58.06 204 ILE A O 1
ATOM 1657 N N . ILE A 1 205 ? -25.993 4.835 25.520 1.00 50.31 205 ILE A N 1
ATOM 1658 C CA . ILE A 1 205 ? -27.445 4.671 25.323 1.00 50.31 205 ILE A CA 1
ATOM 1659 C C . ILE A 1 205 ? -28.076 3.708 26.357 1.00 50.31 205 ILE A C 1
ATOM 1661 O O . ILE A 1 205 ? -29.298 3.665 26.486 1.00 50.31 205 ILE A O 1
ATOM 1665 N N . ALA A 1 206 ? -27.259 2.967 27.113 1.00 44.41 206 ALA A N 1
ATOM 1666 C CA . ALA A 1 206 ? -27.678 2.106 28.226 1.00 44.41 206 ALA A CA 1
ATOM 1667 C C . ALA A 1 206 ? -27.405 2.777 29.576 1.00 44.41 206 ALA A C 1
ATOM 1669 O O . ALA A 1 206 ? -28.266 2.641 30.472 1.00 44.41 206 ALA A O 1
#

Organism: Eeniella nana (NCBI:txid13502)

InterPro domains:
  IPR040357 Vma22/CCDC115 [PF21730] (22-176)

Radius of gyration: 32.39 Å; Cα contacts (8 Å, |Δi|>4): 116; chains: 1; bounding box: 73×84×102 Å

Nearest PDB structures (foldseek):
  5voz-assembly1_M  TM=5.165E-01  e=7.222E-01  Saccharomyces cerevisiae S288C
  6ly8-assembly1_G  TM=5.505E-01  e=4.802E+00  Thermus thermophilus HB8